Protein AF-A0A0R2VMM5-F1 (afdb_monomer)

Nearest PDB structures (foldseek):
  4d4v-assembly2_B  TM=5.836E-01  e=4.000E+00  Gallus gallus
  2j0k-assembly1_A  TM=5.719E-01  e=7.877E+00  Gallus gallus

Secondary structure (DSSP, 8-state):
-----------TT----PPPP-PPPTTEEEEEEEEE-SSEEEEEEEEE-SSSEEEEEEEEEETTS-EEEEEEE--EETTEE--TTT----EEEEEETTEEEEEEEEEGGGGG---GGGPPPP-SSSEEEEEEEE-TTS-EEEEEEEEHHHHT-EE-GGG-EEEETTEEEEEEEETTEEEEEEEE-

Foldseek 3Di:
DDDDDPDDDDDPPDDDDDADDDDDDPQKDFDDFQQDDPFWTWTWMWHDDPPAGFWIKIWIATPNRHTDDIDTDGADAPLHTPRCVVDPQLWHWDDAPQKIKIWGKAAPVQQPDDDSSPGYHDDPPRIFGKIWIQHNVRDIHMDGPGTCVVVVWAWRRNPWADPDNFWIWTKTGDDPDIDIDIHGD

Solvent-accessible surface ar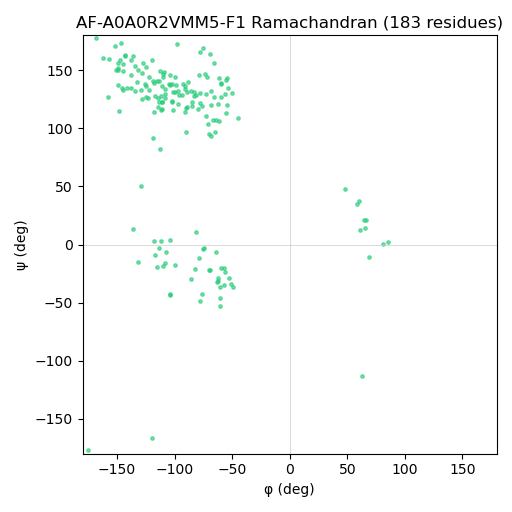ea (backbone atoms only — not comparable to full-atom values): 10852 Å² total; per-residue (Å²): 140,80,90,81,79,82,83,68,86,80,53,92,94,63,86,85,86,79,65,82,92,74,82,76,60,86,57,47,45,83,72,43,80,58,48,65,58,100,61,35,37,33,34,33,27,37,36,51,52,100,86,45,27,45,35,41,31,47,31,38,21,38,77,83,62,45,80,75,46,76,44,81,46,75,53,44,41,81,88,33,61,35,36,54,84,83,42,72,76,52,43,23,54,43,57,47,95,75,24,44,36,40,34,31,76,34,24,59,70,41,67,80,56,84,51,84,95,67,53,51,39,58,77,78,80,58,29,20,35,32,37,36,41,35,44,77,89,67,52,69,52,63,43,75,77,47,50,26,68,83,71,63,30,39,74,41,24,71,76,25,43,61,79,50,78,49,34,28,44,37,37,26,38,44,95,93,48,72,52,75,46,76,51,72,113

Structure (mmCIF, N/CA/C/O backbone):
data_AF-A0A0R2VMM5-F1
#
_entry.id   AF-A0A0R2VMM5-F1
#
loop_
_atom_site.group_PDB
_atom_site.id
_atom_site.type_symbol
_atom_site.label_atom_id
_atom_site.label_alt_id
_atom_site.label_comp_id
_atom_site.label_asym_id
_atom_site.label_entity_id
_atom_sit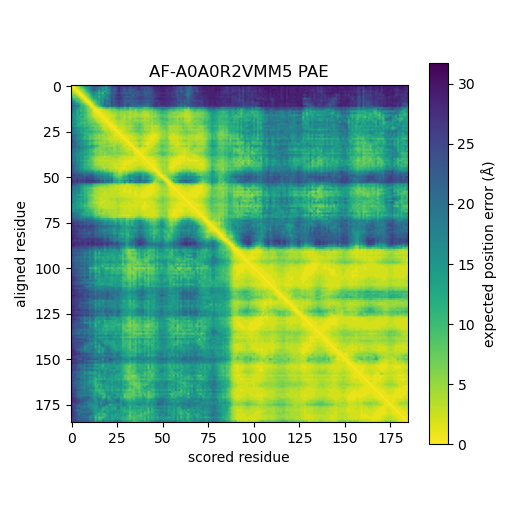e.label_seq_id
_atom_site.pdbx_PDB_ins_code
_atom_site.Cartn_x
_atom_site.Cartn_y
_atom_site.Cartn_z
_atom_site.occupancy
_atom_site.B_iso_or_equiv
_atom_site.auth_seq_id
_atom_site.auth_comp_id
_atom_site.auth_asym_id
_atom_site.auth_atom_id
_atom_site.pdbx_PDB_model_num
ATOM 1 N N . MET A 1 1 ? 20.284 -22.703 -21.163 1.00 44.56 1 MET A N 1
ATOM 2 C CA . MET A 1 1 ? 20.540 -23.941 -20.389 1.00 44.56 1 MET A CA 1
ATOM 3 C C . MET A 1 1 ? 21.562 -23.557 -19.332 1.00 44.56 1 MET A C 1
ATOM 5 O O . MET A 1 1 ? 22.558 -22.975 -19.725 1.00 44.56 1 MET A O 1
ATOM 9 N N . THR A 1 2 ? 21.326 -23.631 -18.023 1.00 31.36 2 THR A N 1
ATOM 10 C CA . THR A 1 2 ? 20.748 -24.705 -17.191 1.00 31.36 2 THR A CA 1
ATOM 11 C C . THR A 1 2 ? 20.213 -24.076 -15.897 1.00 31.36 2 THR A C 1
ATOM 13 O O . THR A 1 2 ? 20.969 -23.389 -15.218 1.00 31.36 2 THR A O 1
ATOM 16 N N . THR A 1 3 ? 18.948 -24.310 -15.545 1.00 33.38 3 THR A N 1
ATOM 17 C CA . THR A 1 3 ? 18.398 -23.966 -14.223 1.00 33.38 3 THR A CA 1
ATOM 18 C C . THR A 1 3 ? 18.905 -25.001 -13.221 1.00 33.38 3 THR A C 1
ATOM 20 O O . THR A 1 3 ? 18.677 -26.197 -13.411 1.00 33.38 3 THR A O 1
ATOM 23 N N . SER A 1 4 ? 19.644 -24.582 -12.195 1.00 35.09 4 SER A N 1
ATOM 24 C CA . SER A 1 4 ? 20.109 -25.481 -11.136 1.00 35.09 4 SER A CA 1
ATOM 25 C C . SER A 1 4 ? 19.092 -25.509 -9.997 1.00 35.09 4 SER A C 1
ATOM 27 O O . SER A 1 4 ? 18.865 -24.518 -9.309 1.00 35.09 4 SER A O 1
ATOM 29 N N . PHE A 1 5 ? 18.467 -26.666 -9.788 1.00 43.53 5 PHE A N 1
ATOM 30 C CA . PHE A 1 5 ? 17.614 -26.900 -8.629 1.00 43.53 5 PHE A CA 1
ATOM 31 C C . PHE A 1 5 ? 18.501 -27.209 -7.421 1.00 43.53 5 PHE A C 1
ATOM 33 O O . PHE A 1 5 ? 19.213 -28.214 -7.405 1.00 43.53 5 PHE A O 1
ATOM 40 N N . LEU A 1 6 ? 18.463 -26.359 -6.395 1.00 43.50 6 LEU A N 1
ATOM 41 C CA . LEU A 1 6 ? 18.933 -26.751 -5.068 1.00 43.50 6 LEU A CA 1
ATOM 42 C C . LEU A 1 6 ? 17.912 -27.745 -4.507 1.00 43.50 6 LEU A C 1
ATOM 44 O O . LEU A 1 6 ? 16.810 -27.364 -4.120 1.00 43.50 6 LEU A O 1
ATOM 48 N N . ALA A 1 7 ? 18.262 -29.029 -4.513 1.00 40.84 7 ALA A N 1
ATOM 49 C CA . ALA A 1 7 ? 17.447 -30.074 -3.912 1.00 40.84 7 ALA A CA 1
ATOM 50 C C . ALA A 1 7 ? 17.486 -29.934 -2.381 1.00 40.84 7 ALA A C 1
ATOM 52 O O . ALA A 1 7 ? 18.410 -30.412 -1.726 1.00 40.84 7 ALA A O 1
ATOM 53 N N . ALA A 1 8 ? 16.490 -29.256 -1.811 1.00 47.53 8 ALA A N 1
ATOM 54 C CA . ALA A 1 8 ? 16.189 -29.364 -0.389 1.00 47.53 8 ALA A CA 1
ATOM 55 C C . ALA A 1 8 ? 15.513 -30.718 -0.110 1.00 47.53 8 ALA A C 1
ATOM 57 O O . ALA A 1 8 ? 14.791 -31.256 -0.953 1.00 47.53 8 ALA A O 1
ATOM 58 N N . GLN A 1 9 ? 15.775 -31.286 1.068 1.00 48.41 9 GLN A N 1
ATOM 59 C CA . GLN A 1 9 ? 15.231 -32.568 1.510 1.00 48.41 9 GLN A CA 1
ATOM 60 C C . GLN A 1 9 ? 13.697 -32.559 1.411 1.00 48.41 9 GLN A C 1
ATOM 62 O O . GLN A 1 9 ? 13.024 -31.724 2.010 1.00 48.41 9 GLN A O 1
ATOM 67 N N . LYS A 1 10 ? 13.165 -33.478 0.602 1.00 49.22 10 LYS A N 1
ATOM 68 C CA . LYS A 1 10 ? 11.761 -33.561 0.189 1.00 49.22 10 LYS A CA 1
ATOM 69 C C . LYS A 1 10 ? 10.868 -33.852 1.405 1.00 49.22 10 LYS A C 1
ATOM 71 O O . LYS A 1 10 ? 10.748 -35.007 1.811 1.00 49.22 10 LYS A O 1
ATOM 76 N N . SER A 1 11 ? 10.261 -32.825 2.002 1.00 53.81 11 SER A N 1
ATOM 77 C CA . SER A 1 11 ? 9.128 -33.023 2.909 1.00 53.81 11 SER A CA 1
ATOM 78 C C . SER A 1 11 ? 7.902 -33.435 2.083 1.00 53.81 11 SER A C 1
ATOM 80 O O . SER A 1 11 ? 7.750 -33.066 0.917 1.00 53.81 11 SER A O 1
ATOM 82 N N . SER A 1 12 ? 7.071 -34.310 2.643 1.00 52.94 12 SER A N 1
ATOM 83 C CA . SER A 1 12 ? 5.977 -34.996 1.949 1.00 52.94 12 SER A CA 1
ATOM 84 C C . SER A 1 12 ? 5.002 -34.027 1.261 1.00 52.94 12 SER A C 1
ATOM 86 O O . SER A 1 12 ? 4.264 -33.318 1.937 1.00 52.94 12 SER A O 1
ATOM 88 N N . GLY A 1 13 ? 4.966 -34.036 -0.077 1.00 65.56 13 GLY A N 1
ATOM 89 C CA . GLY A 1 13 ? 3.945 -33.350 -0.884 1.00 65.56 13 GLY A CA 1
ATOM 90 C C . GLY A 1 13 ? 4.195 -31.872 -1.200 1.00 65.56 13 GLY A C 1
ATOM 91 O O . GLY A 1 13 ? 3.351 -31.265 -1.852 1.00 65.56 13 GLY A O 1
ATOM 92 N N . VAL A 1 14 ? 5.328 -31.296 -0.785 1.00 64.81 14 VAL A N 1
ATOM 93 C CA . VAL A 1 14 ? 5.654 -29.881 -1.033 1.00 64.81 14 VAL A CA 1
ATOM 94 C C . VAL A 1 14 ? 6.766 -29.770 -2.074 1.00 64.81 14 VAL A C 1
ATOM 96 O O . VAL A 1 14 ? 7.834 -30.366 -1.928 1.00 64.81 14 VAL A O 1
ATOM 99 N N . GLU A 1 15 ? 6.522 -28.997 -3.131 1.00 74.12 15 GLU A N 1
ATOM 100 C CA . GLU A 1 15 ? 7.536 -28.614 -4.115 1.00 74.12 15 GLU A CA 1
ATOM 101 C C . GLU A 1 15 ? 8.012 -27.185 -3.831 1.00 74.12 15 GLU A C 1
ATOM 103 O O . GLU A 1 15 ? 7.203 -26.276 -3.663 1.00 74.12 15 GLU A O 1
ATOM 108 N N . VAL A 1 16 ? 9.332 -26.982 -3.798 1.00 72.19 16 VAL A N 1
ATOM 109 C CA . VAL A 1 16 ? 9.943 -25.652 -3.684 1.00 72.19 16 VAL A CA 1
ATOM 110 C C . VAL A 1 16 ? 10.623 -25.318 -5.003 1.00 72.19 16 VAL A C 1
ATOM 112 O O . VAL A 1 16 ? 11.515 -26.038 -5.453 1.00 72.19 16 VAL A O 1
ATOM 115 N N . ARG A 1 17 ? 10.223 -24.199 -5.609 1.00 72.56 17 ARG A N 1
ATOM 116 C CA . ARG A 1 17 ? 10.840 -23.652 -6.821 1.00 72.56 17 ARG A CA 1
ATOM 117 C C . ARG A 1 17 ? 11.570 -22.365 -6.464 1.00 72.56 17 ARG A C 1
ATOM 119 O O . ARG A 1 17 ? 10.965 -21.437 -5.941 1.00 72.56 17 ARG A O 1
ATOM 126 N N . LEU A 1 18 ? 12.868 -22.323 -6.747 1.00 72.75 18 LEU A N 1
ATOM 127 C CA . LEU A 1 18 ? 13.705 -21.140 -6.551 1.00 72.75 18 LEU A CA 1
ATOM 128 C C . LEU A 1 18 ? 13.972 -20.469 -7.900 1.00 72.75 18 LEU A C 1
ATOM 130 O O . LEU A 1 18 ? 14.097 -21.152 -8.918 1.00 72.75 18 LEU A O 1
ATOM 134 N N . SER A 1 19 ? 14.061 -19.141 -7.900 1.00 73.88 19 SER A N 1
ATOM 135 C CA . SER A 1 19 ? 14.531 -18.374 -9.053 1.00 73.88 19 SER A CA 1
ATOM 136 C C . SER A 1 19 ? 16.050 -18.464 -9.204 1.00 73.88 19 SER A C 1
ATOM 138 O O . SER A 1 19 ? 16.770 -18.921 -8.308 1.00 73.88 19 SER A O 1
ATOM 140 N N . ASP A 1 20 ? 16.549 -17.988 -10.345 1.00 78.75 20 ASP A N 1
ATOM 141 C CA . ASP A 1 20 ? 17.976 -17.741 -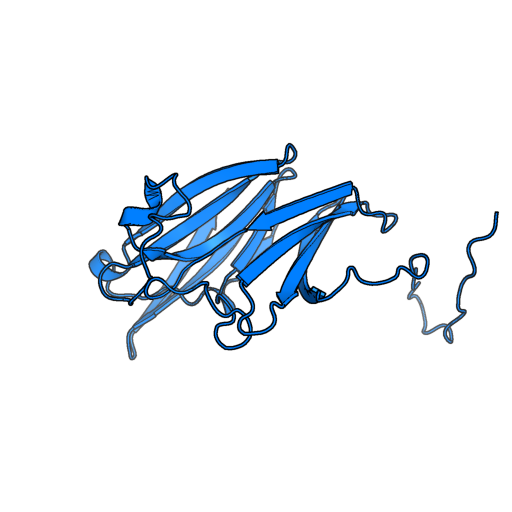10.513 1.00 78.75 20 ASP A CA 1
ATOM 142 C C . ASP A 1 20 ? 18.454 -16.681 -9.508 1.00 78.75 20 ASP A C 1
ATOM 144 O O . ASP A 1 20 ? 17.764 -15.699 -9.212 1.00 78.75 20 ASP A O 1
ATOM 148 N N . LYS A 1 21 ? 19.679 -16.855 -8.999 1.00 76.75 21 LYS A N 1
ATOM 149 C CA . LYS A 1 21 ? 20.289 -15.884 -8.085 1.00 76.75 21 LYS A CA 1
ATOM 150 C C . LYS A 1 21 ? 20.449 -14.540 -8.793 1.00 76.75 21 LYS A C 1
ATOM 152 O O . LYS A 1 21 ? 21.173 -14.441 -9.781 1.00 76.75 21 LYS A O 1
ATOM 157 N N . SER A 1 22 ? 19.832 -13.507 -8.235 1.00 71.38 22 SER A N 1
ATOM 158 C CA . SER A 1 22 ? 19.971 -12.125 -8.692 1.00 71.38 22 SER A CA 1
ATOM 159 C C . SER A 1 22 ? 20.778 -11.321 -7.677 1.00 71.38 22 SER A C 1
ATOM 161 O O . SER A 1 22 ? 20.760 -11.622 -6.484 1.00 71.38 22 SER A O 1
ATOM 163 N N . LYS A 1 23 ? 21.530 -10.322 -8.146 1.00 75.56 23 LYS A N 1
ATOM 164 C CA . LYS A 1 23 ? 22.178 -9.355 -7.252 1.00 75.56 23 LYS A CA 1
ATOM 165 C C . LYS A 1 23 ? 21.185 -8.249 -6.942 1.00 75.56 23 LYS A C 1
ATOM 167 O O . LYS A 1 23 ? 20.600 -7.698 -7.872 1.00 75.56 23 LYS A O 1
ATOM 172 N N . ASP A 1 24 ? 21.050 -7.907 -5.667 1.00 74.62 24 ASP A N 1
ATOM 173 C CA . ASP A 1 24 ? 20.261 -6.744 -5.285 1.00 74.62 24 ASP A CA 1
ATOM 174 C C . ASP A 1 24 ? 20.829 -5.470 -5.934 1.00 74.62 24 ASP A C 1
ATOM 176 O O . ASP A 1 24 ? 22.056 -5.286 -5.976 1.00 74.62 24 ASP A O 1
ATOM 180 N N . PRO A 1 25 ? 19.962 -4.570 -6.431 1.00 78.81 25 PRO A N 1
ATOM 181 C CA . PRO A 1 25 ? 20.372 -3.232 -6.827 1.00 78.81 25 PRO A CA 1
ATOM 182 C C . PRO A 1 25 ? 21.081 -2.516 -5.672 1.00 78.81 25 PRO A C 1
ATOM 184 O O . PRO A 1 25 ? 20.709 -2.663 -4.503 1.00 78.81 25 PRO A O 1
ATOM 187 N N . MET A 1 26 ? 22.103 -1.718 -5.994 1.00 76.69 26 MET A N 1
ATOM 188 C CA . MET A 1 26 ? 22.897 -1.014 -4.984 1.00 76.69 26 MET A CA 1
ATOM 189 C C . MET A 1 26 ? 22.021 -0.181 -4.046 1.00 76.69 26 MET A C 1
ATOM 191 O O . MET A 1 26 ? 21.184 0.596 -4.500 1.00 76.69 26 MET A O 1
ATOM 195 N N . LYS A 1 27 ? 22.303 -0.293 -2.741 1.00 80.75 27 LYS A N 1
ATOM 196 C CA . LYS A 1 27 ? 21.611 0.430 -1.664 1.00 80.75 27 LYS A CA 1
ATOM 197 C C . LYS A 1 27 ? 20.106 0.168 -1.631 1.00 80.75 27 LYS A C 1
ATOM 199 O O . LYS A 1 27 ? 19.328 1.063 -1.322 1.00 80.75 27 LYS A O 1
ATOM 204 N N . THR A 1 28 ? 19.691 -1.049 -1.957 1.00 79.81 28 THR A N 1
ATOM 205 C CA . THR A 1 28 ? 18.299 -1.453 -1.792 1.00 79.81 28 THR A CA 1
ATOM 206 C C . THR A 1 28 ? 18.181 -2.703 -0.941 1.00 79.81 28 THR A C 1
ATOM 208 O O . THR A 1 28 ? 19.101 -3.518 -0.915 1.00 79.81 28 THR A O 1
ATOM 211 N N . ILE A 1 29 ? 17.047 -2.852 -0.262 1.00 77.06 29 ILE A N 1
ATOM 212 C CA . ILE A 1 29 ? 16.689 -4.058 0.487 1.00 77.06 29 ILE A CA 1
ATOM 213 C C . ILE A 1 29 ? 15.256 -4.451 0.146 1.00 77.06 29 ILE A C 1
ATOM 215 O O . ILE A 1 29 ? 14.392 -3.584 0.034 1.00 77.06 29 ILE A O 1
ATOM 219 N N . VAL A 1 30 ? 14.987 -5.745 -0.016 1.00 78.06 30 VAL A N 1
ATOM 220 C CA . VAL A 1 30 ? 13.600 -6.228 -0.034 1.00 78.06 30 VAL A CA 1
ATOM 221 C C . VAL A 1 30 ? 13.012 -5.988 1.354 1.00 78.06 30 VAL A C 1
ATOM 223 O O . VAL A 1 30 ? 13.620 -6.367 2.354 1.00 78.06 30 VAL A O 1
ATOM 226 N N . TYR A 1 31 ? 11.867 -5.318 1.400 1.00 74.31 31 TYR A N 1
ATOM 227 C CA . TYR A 1 31 ? 11.178 -4.939 2.628 1.00 74.31 31 TYR A CA 1
ATOM 228 C C . TYR A 1 31 ? 9.969 -5.823 2.893 1.00 74.31 31 TYR A C 1
ATOM 230 O O . TYR A 1 31 ? 9.802 -6.269 4.024 1.00 74.31 31 TYR A O 1
ATOM 238 N N . ASP A 1 32 ? 9.172 -6.110 1.861 1.00 70.94 32 ASP A N 1
ATOM 239 C CA . ASP A 1 32 ? 7.964 -6.913 2.027 1.00 70.94 32 ASP A CA 1
ATOM 240 C C . ASP A 1 32 ? 7.595 -7.697 0.763 1.00 70.94 32 ASP A C 1
ATOM 242 O O . ASP A 1 32 ? 7.860 -7.254 -0.359 1.00 70.94 32 ASP A O 1
ATOM 246 N N . LEU A 1 33 ? 6.951 -8.848 0.951 1.00 78.06 33 LEU A N 1
ATOM 247 C CA . LEU A 1 33 ? 6.170 -9.506 -0.091 1.00 78.06 33 LEU A CA 1
ATOM 248 C C . LEU A 1 33 ? 4.746 -8.969 0.044 1.00 78.06 33 LEU A C 1
ATOM 250 O O . LEU A 1 33 ? 3.977 -9.445 0.870 1.00 78.06 33 LEU A O 1
ATOM 254 N N . ILE A 1 34 ? 4.435 -7.963 -0.767 1.00 75.94 34 ILE A N 1
ATOM 255 C CA . ILE A 1 34 ? 3.203 -7.183 -0.670 1.00 75.94 34 ILE A CA 1
ATOM 256 C C . ILE A 1 34 ? 1.986 -8.085 -0.855 1.00 75.94 34 ILE A C 1
ATOM 258 O O . ILE A 1 34 ? 1.059 -8.024 -0.053 1.00 75.94 34 ILE A O 1
ATOM 262 N N . ASP A 1 35 ? 1.964 -8.857 -1.947 1.00 77.94 35 ASP A N 1
ATOM 263 C CA . ASP A 1 35 ? 0.847 -9.740 -2.290 1.00 77.94 35 ASP A CA 1
ATOM 264 C C . ASP A 1 35 ? 1.146 -10.600 -3.540 1.00 77.94 35 ASP A C 1
ATOM 266 O O . ASP A 1 35 ? 2.224 -10.518 -4.145 1.00 77.94 35 ASP A O 1
ATOM 270 N N . SER A 1 36 ? 0.175 -11.402 -3.980 1.00 82.38 36 SER A N 1
ATOM 271 C CA . SER A 1 36 ? 0.196 -12.140 -5.243 1.00 82.38 36 SER A CA 1
ATOM 272 C C . SER A 1 36 ? -1.206 -12.327 -5.831 1.00 82.38 36 SER A C 1
ATOM 274 O O . SER A 1 36 ? -2.169 -12.449 -5.089 1.00 82.38 36 SER A O 1
ATOM 276 N N . ASN A 1 37 ? -1.312 -12.433 -7.156 1.00 78.62 37 ASN A N 1
ATOM 277 C CA . ASN A 1 37 ? -2.522 -12.912 -7.843 1.00 78.62 37 ASN A CA 1
ATOM 278 C C . ASN A 1 37 ? -2.209 -14.164 -8.667 1.00 78.62 37 ASN A C 1
ATOM 280 O O . ASN A 1 37 ? -1.144 -14.748 -8.487 1.00 78.62 37 ASN A O 1
ATOM 284 N N . ASP A 1 38 ? -3.089 -14.583 -9.573 1.00 79.12 38 ASP A N 1
ATOM 285 C CA . ASP A 1 38 ? -2.880 -15.785 -10.392 1.00 79.12 38 ASP A CA 1
ATOM 286 C C . ASP A 1 38 ? -1.646 -15.707 -11.305 1.00 79.12 38 ASP A C 1
ATOM 288 O O . ASP A 1 38 ? -0.976 -16.719 -11.521 1.00 79.12 38 ASP A O 1
ATOM 292 N N . ASP A 1 39 ? -1.253 -14.506 -11.737 1.00 83.56 39 ASP A N 1
ATOM 293 C CA . ASP A 1 39 ? -0.201 -14.309 -12.742 1.00 83.56 39 ASP A CA 1
ATOM 294 C C . ASP A 1 39 ? 1.096 -13.699 -12.192 1.00 83.56 39 ASP A C 1
ATOM 296 O O . ASP A 1 39 ? 2.166 -13.810 -12.809 1.00 83.56 39 ASP A O 1
ATOM 300 N N . SER A 1 40 ? 1.034 -13.081 -11.013 1.00 87.06 40 SER A N 1
ATOM 301 C CA . SER A 1 40 ? 2.089 -12.202 -10.515 1.00 87.06 40 SER A CA 1
ATOM 302 C C . SER A 1 40 ? 2.328 -12.293 -9.007 1.00 87.06 40 SER A C 1
ATOM 304 O O . SER A 1 40 ? 1.508 -12.790 -8.232 1.00 87.06 40 SER A O 1
ATOM 306 N N . TYR A 1 41 ? 3.489 -11.786 -8.603 1.00 86.44 41 TYR A N 1
ATOM 307 C CA . TYR A 1 41 ? 3.870 -11.461 -7.233 1.00 86.44 41 TYR A CA 1
ATOM 308 C C . TYR A 1 41 ? 4.249 -9.982 -7.164 1.00 86.44 41 TYR A C 1
ATOM 310 O O . TYR A 1 41 ? 4.867 -9.462 -8.098 1.00 86.44 41 TYR A O 1
ATOM 318 N N . PHE A 1 42 ? 3.930 -9.329 -6.054 1.00 84.69 42 PHE A N 1
ATOM 319 C CA . PHE A 1 42 ? 4.261 -7.933 -5.799 1.00 84.69 42 PHE A CA 1
ATOM 320 C C . PHE A 1 42 ? 5.192 -7.846 -4.595 1.00 84.69 42 PHE A C 1
ATOM 322 O O . PHE A 1 42 ? 4.911 -8.407 -3.539 1.00 84.69 42 PHE A O 1
ATOM 329 N N . ILE A 1 43 ? 6.318 -7.161 -4.757 1.00 86.12 43 ILE A N 1
ATOM 330 C CA . ILE A 1 43 ? 7.355 -7.021 -3.731 1.00 86.12 43 ILE A CA 1
ATOM 331 C C . ILE A 1 43 ? 7.610 -5.536 -3.492 1.00 86.12 43 ILE A C 1
ATOM 333 O O . ILE A 1 43 ? 7.717 -4.760 -4.438 1.00 86.12 43 ILE A O 1
ATOM 337 N N . ALA A 1 44 ? 7.730 -5.144 -2.228 1.00 80.88 44 ALA A N 1
ATOM 338 C CA . ALA A 1 44 ? 8.177 -3.822 -1.829 1.00 80.88 44 ALA A CA 1
ATOM 339 C C . ALA A 1 44 ? 9.671 -3.890 -1.534 1.00 80.88 44 ALA A C 1
ATOM 341 O O . ALA A 1 44 ? 10.139 -4.708 -0.738 1.00 80.88 44 ALA A O 1
ATOM 342 N N . ARG A 1 45 ? 10.423 -2.987 -2.146 1.00 83.44 45 ARG A N 1
ATOM 343 C CA . ARG A 1 45 ? 11.847 -2.787 -1.909 1.00 83.44 45 ARG A CA 1
ATOM 344 C C . ARG A 1 45 ? 12.072 -1.380 -1.391 1.00 83.44 45 ARG A C 1
ATOM 346 O O . ARG A 1 45 ? 11.467 -0.433 -1.864 1.00 83.44 45 ARG A O 1
ATOM 353 N N . LEU A 1 46 ? 12.973 -1.234 -0.438 1.00 77.38 46 LEU A N 1
ATOM 354 C CA . LEU A 1 46 ? 13.402 0.061 0.061 1.00 77.38 46 LEU A CA 1
ATOM 355 C C . LEU A 1 46 ? 14.707 0.462 -0.591 1.00 77.38 46 LEU A C 1
ATOM 357 O O . LEU A 1 46 ? 15.627 -0.352 -0.683 1.00 77.38 46 LEU A O 1
ATOM 361 N N . LYS A 1 47 ? 14.810 1.726 -0.990 1.00 76.62 47 LYS A N 1
ATOM 362 C CA . LYS A 1 47 ? 16.068 2.332 -1.418 1.00 76.62 47 LYS A CA 1
ATOM 363 C C . LYS A 1 47 ? 16.630 3.194 -0.296 1.00 76.62 47 LYS A C 1
ATOM 365 O O . LYS A 1 47 ? 16.055 4.207 0.102 1.00 76.62 47 LYS A O 1
ATOM 370 N N . GLN A 1 48 ? 17.783 2.778 0.202 1.00 68.38 48 GLN A N 1
ATOM 371 C CA . GLN A 1 48 ? 18.533 3.470 1.235 1.00 68.38 48 GLN A CA 1
ATOM 372 C C . GLN A 1 48 ? 19.390 4.573 0.606 1.00 68.38 48 GLN A C 1
ATOM 374 O O . GLN A 1 48 ? 20.181 4.339 -0.313 1.00 68.38 48 GLN A O 1
ATOM 379 N N . THR A 1 49 ? 19.281 5.789 1.125 1.00 63.00 49 THR A N 1
ATOM 380 C CA . THR A 1 49 ? 20.275 6.843 0.888 1.00 63.00 49 THR A CA 1
ATOM 381 C C . THR A 1 49 ? 21.236 6.912 2.075 1.00 63.00 49 THR A C 1
ATOM 383 O O . THR A 1 49 ? 21.044 6.229 3.076 1.00 63.00 49 THR A O 1
ATOM 386 N N . LEU A 1 50 ? 22.311 7.705 1.974 1.00 56.19 50 LEU A N 1
ATOM 387 C CA . LEU A 1 50 ? 23.318 7.805 3.044 1.00 56.19 50 LEU A CA 1
ATOM 388 C C . LEU A 1 50 ? 22.749 8.297 4.388 1.00 56.19 50 LEU A C 1
ATOM 390 O O . LEU A 1 50 ? 23.405 8.108 5.408 1.00 56.19 50 LEU A O 1
ATOM 394 N N . PHE A 1 51 ? 21.582 8.950 4.379 1.00 54.44 51 PHE A N 1
ATOM 395 C CA . PHE A 1 51 ? 21.045 9.645 5.548 1.00 54.44 51 PHE A CA 1
ATOM 396 C C . PHE A 1 51 ? 19.576 9.335 5.867 1.00 54.44 51 PHE A C 1
ATOM 398 O O . PHE A 1 51 ? 19.184 9.644 6.980 1.00 54.44 51 PHE A O 1
ATOM 405 N N . ASN A 1 52 ? 18.801 8.730 4.952 1.00 54.28 52 ASN A N 1
ATOM 406 C CA . ASN A 1 52 ? 17.393 8.321 5.129 1.00 54.28 52 ASN A CA 1
ATOM 407 C C . ASN A 1 52 ? 17.028 7.200 4.134 1.00 54.28 52 ASN A C 1
ATOM 409 O O . ASN A 1 52 ? 17.655 7.076 3.076 1.00 54.28 52 ASN A O 1
ATOM 413 N N . THR A 1 53 ? 15.972 6.430 4.391 1.00 54.47 53 THR A N 1
ATOM 414 C CA . THR A 1 53 ? 15.323 5.649 3.320 1.00 54.47 53 THR A CA 1
ATOM 415 C C . THR A 1 53 ? 14.329 6.556 2.620 1.00 54.47 53 THR A C 1
ATOM 417 O O . THR A 1 53 ? 13.449 7.067 3.292 1.00 54.47 53 THR A O 1
ATOM 420 N N . SER A 1 54 ? 14.485 6.820 1.324 1.00 60.19 54 SER A N 1
ATO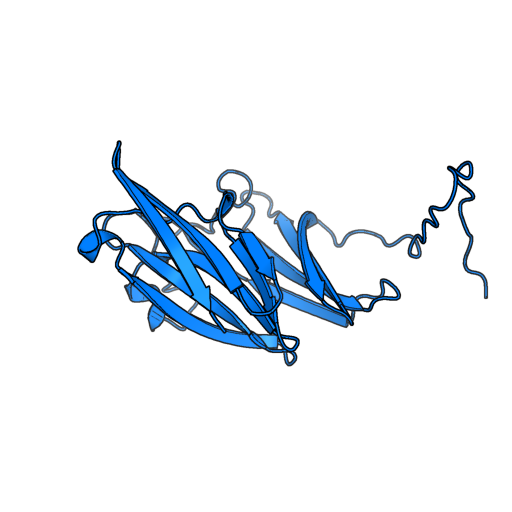M 421 C CA . SER A 1 54 ? 13.715 7.892 0.664 1.00 60.19 54 SER A CA 1
ATOM 422 C C . SER A 1 54 ? 12.628 7.393 -0.284 1.00 60.19 54 SER A C 1
ATOM 424 O O . SER A 1 54 ? 11.751 8.159 -0.666 1.00 60.19 54 SER A O 1
ATOM 426 N N . GLU A 1 55 ? 12.672 6.121 -0.680 1.00 71.00 55 GLU A N 1
ATOM 427 C CA . GLU A 1 55 ? 11.821 5.586 -1.744 1.00 71.00 55 GLU A CA 1
ATOM 428 C C . GLU A 1 55 ? 11.417 4.129 -1.443 1.00 71.00 55 GLU A C 1
ATOM 430 O O . GLU A 1 55 ? 12.278 3.296 -1.124 1.00 71.00 55 GLU A O 1
ATOM 435 N N . ILE A 1 56 ? 10.125 3.809 -1.596 1.00 76.88 56 ILE A N 1
ATOM 436 C CA . ILE A 1 56 ? 9.654 2.431 -1.804 1.00 76.88 56 ILE A CA 1
ATOM 437 C C . ILE A 1 56 ? 9.675 2.163 -3.308 1.00 76.88 56 ILE A C 1
ATOM 439 O O . ILE A 1 56 ? 9.290 3.002 -4.108 1.00 76.88 56 ILE A O 1
ATOM 443 N N . ILE A 1 57 ? 10.095 0.977 -3.713 1.00 81.50 57 ILE A N 1
ATOM 444 C CA . ILE A 1 57 ? 10.008 0.474 -5.076 1.00 81.50 57 ILE A CA 1
ATOM 445 C C . ILE A 1 57 ? 9.040 -0.702 -5.044 1.00 81.50 57 ILE A C 1
ATOM 447 O O . ILE A 1 57 ? 9.294 -1.690 -4.358 1.00 81.50 57 ILE A O 1
ATOM 451 N N . ILE A 1 58 ? 7.938 -0.598 -5.777 1.00 84.06 58 ILE A N 1
ATOM 452 C CA . ILE A 1 58 ? 7.001 -1.697 -5.991 1.00 84.06 58 ILE A CA 1
ATOM 453 C C . ILE A 1 58 ? 7.461 -2.466 -7.221 1.00 84.06 58 ILE A C 1
ATOM 455 O O . ILE A 1 58 ? 7.530 -1.915 -8.320 1.00 84.06 58 ILE A O 1
ATOM 459 N N . GLU A 1 59 ? 7.794 -3.733 -7.033 1.00 88.19 59 GLU A N 1
ATOM 460 C CA . GLU A 1 59 ? 8.253 -4.644 -8.071 1.00 88.19 59 GLU A CA 1
ATOM 461 C C . GLU A 1 59 ? 7.162 -5.673 -8.382 1.00 88.19 59 GLU A C 1
ATOM 463 O O . GLU A 1 59 ? 6.647 -6.329 -7.478 1.00 88.19 59 GLU A O 1
ATOM 468 N N . LYS A 1 60 ? 6.834 -5.845 -9.665 1.00 87.94 60 LYS A N 1
ATOM 469 C CA . LYS A 1 60 ? 5.942 -6.895 -10.170 1.00 87.94 60 LYS A CA 1
ATOM 470 C C . LYS A 1 60 ? 6.781 -8.004 -10.792 1.00 87.94 60 LYS A C 1
ATOM 472 O O . LYS A 1 60 ? 7.556 -7.754 -11.718 1.00 87.94 60 LYS A O 1
ATOM 477 N N . TYR A 1 61 ? 6.606 -9.227 -10.314 1.00 87.44 61 TYR A N 1
ATOM 478 C CA . TYR A 1 61 ? 7.247 -10.431 -10.834 1.00 87.44 61 TYR A CA 1
ATOM 479 C C . TYR A 1 61 ? 6.202 -11.357 -11.445 1.00 87.44 61 TYR A C 1
ATOM 481 O O . TYR A 1 61 ? 5.143 -11.551 -10.862 1.00 87.44 61 TYR A O 1
ATOM 489 N N . ALA A 1 62 ? 6.520 -11.996 -12.566 1.00 87.81 62 ALA A N 1
ATOM 490 C CA . ALA A 1 62 ? 5.702 -13.076 -13.116 1.00 87.81 62 ALA A CA 1
ATOM 491 C C . ALA A 1 62 ? 5.760 -14.337 -12.229 1.00 87.81 62 ALA A C 1
ATOM 493 O O . ALA A 1 62 ? 6.716 -14.521 -11.469 1.00 87.81 62 ALA A O 1
ATOM 494 N N . LYS A 1 63 ? 4.828 -15.291 -12.403 1.00 87.25 63 LYS A N 1
ATOM 495 C CA . LYS A 1 63 ? 4.870 -16.604 -11.710 1.00 87.25 63 LYS A CA 1
ATOM 496 C C . LYS A 1 63 ? 6.144 -17.420 -11.915 1.00 87.25 63 LYS A C 1
ATOM 498 O O . LYS A 1 63 ? 6.493 -18.254 -11.084 1.00 87.25 63 LYS A O 1
ATOM 503 N N . ASN A 1 64 ? 6.872 -17.177 -13.001 1.00 85.06 64 ASN A N 1
ATOM 504 C CA . ASN A 1 64 ? 8.192 -17.775 -13.221 1.00 85.06 64 ASN A CA 1
ATOM 505 C C . ASN A 1 64 ? 9.328 -17.041 -12.478 1.00 85.06 64 ASN A C 1
ATOM 507 O O . ASN A 1 64 ? 10.496 -17.323 -12.743 1.00 85.06 64 ASN A O 1
ATOM 511 N N . LEU A 1 65 ? 8.982 -16.119 -11.573 1.00 85.38 65 LEU A N 1
ATOM 512 C CA . LEU A 1 65 ? 9.870 -15.325 -10.726 1.00 85.38 65 LEU A CA 1
ATOM 513 C C . LEU A 1 65 ? 10.780 -14.355 -11.497 1.00 85.38 65 LEU A C 1
ATOM 515 O O . LEU A 1 65 ? 11.806 -13.918 -10.977 1.00 85.38 65 LEU A O 1
ATOM 519 N N . LYS A 1 66 ? 10.414 -13.994 -12.733 1.00 86.44 66 LYS A N 1
ATOM 520 C CA . LYS A 1 66 ? 11.090 -12.933 -13.492 1.00 86.44 66 LYS A CA 1
ATOM 521 C C . LYS A 1 66 ? 10.460 -11.578 -13.202 1.00 86.44 66 LYS A C 1
ATOM 523 O O . LYS A 1 66 ? 9.244 -11.436 -13.306 1.00 86.44 66 LYS A O 1
ATOM 528 N N . LEU A 1 67 ? 11.298 -10.587 -12.907 1.00 87.19 67 LEU A N 1
ATOM 529 C CA . LEU A 1 67 ? 10.882 -9.193 -12.776 1.00 87.19 67 LEU A CA 1
ATOM 530 C C . LEU A 1 67 ? 10.272 -8.705 -14.100 1.00 87.19 67 LEU A C 1
ATOM 532 O O . LEU A 1 67 ? 10.897 -8.834 -15.154 1.00 87.19 67 LEU A O 1
ATOM 536 N N . GLN A 1 68 ? 9.063 -8.155 -14.035 1.00 87.38 68 GLN A N 1
ATOM 537 C CA . GLN A 1 68 ? 8.354 -7.557 -15.167 1.00 87.38 68 GLN A CA 1
ATOM 538 C C . GLN A 1 68 ? 8.394 -6.031 -15.111 1.00 87.38 68 GLN A C 1
ATOM 540 O O . GLN A 1 68 ? 8.615 -5.386 -16.133 1.00 87.38 68 GLN A O 1
ATOM 545 N N . GLN A 1 69 ? 8.190 -5.455 -13.925 1.00 86.56 69 GLN A N 1
ATOM 546 C CA . GLN A 1 69 ? 8.079 -4.010 -13.742 1.00 86.56 69 GLN A CA 1
ATOM 547 C C . GLN A 1 69 ? 8.594 -3.598 -12.364 1.00 86.56 69 GLN A C 1
ATOM 549 O O . GLN A 1 69 ? 8.489 -4.360 -11.407 1.00 86.56 69 GLN A O 1
ATOM 554 N N . ALA A 1 70 ? 9.120 -2.379 -12.262 1.00 86.19 70 ALA A N 1
ATOM 555 C CA . ALA A 1 70 ? 9.455 -1.739 -10.999 1.00 86.19 70 ALA A CA 1
ATOM 556 C C . ALA A 1 70 ? 9.034 -0.267 -11.049 1.00 86.19 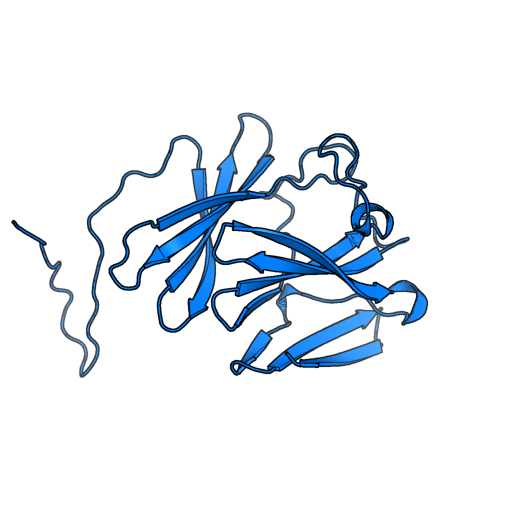70 ALA A C 1
ATOM 558 O O . ALA A 1 70 ? 9.301 0.414 -12.044 1.00 86.19 70 ALA A O 1
ATOM 559 N N . LYS A 1 71 ? 8.389 0.228 -9.991 1.00 82.69 71 LYS A N 1
ATOM 560 C CA . LYS A 1 71 ? 7.954 1.623 -9.886 1.00 82.69 71 LYS A CA 1
ATOM 561 C C . LYS A 1 71 ? 8.291 2.206 -8.523 1.00 82.69 71 LYS A C 1
ATOM 563 O O . LYS A 1 71 ? 8.006 1.601 -7.498 1.00 82.69 71 LYS A O 1
ATOM 568 N N . VAL A 1 72 ? 8.886 3.393 -8.530 1.00 79.12 72 VAL A N 1
ATOM 569 C CA . VAL A 1 72 ? 9.195 4.150 -7.316 1.00 79.12 72 VAL A CA 1
ATOM 570 C C . VAL A 1 72 ? 7.922 4.826 -6.800 1.00 79.12 72 VAL A C 1
ATOM 572 O O . VAL A 1 72 ? 7.217 5.488 -7.561 1.00 79.12 72 VAL A O 1
ATOM 575 N N . LEU A 1 73 ? 7.652 4.652 -5.512 1.00 70.12 73 LEU A N 1
ATOM 576 C CA . LEU A 1 73 ? 6.713 5.411 -4.704 1.00 70.12 73 LEU A CA 1
ATOM 577 C C . LEU A 1 73 ? 7.517 6.242 -3.700 1.00 70.12 73 LEU A C 1
ATOM 579 O O . LEU A 1 73 ? 8.204 5.704 -2.826 1.00 70.12 73 LEU A O 1
ATOM 583 N N . SER A 1 74 ? 7.409 7.558 -3.826 1.00 63.03 74 SER A N 1
ATOM 584 C CA . SER A 1 74 ? 7.974 8.513 -2.876 1.00 63.03 74 SER A CA 1
ATOM 585 C C . SER A 1 74 ? 6.865 8.980 -1.938 1.00 63.03 74 SER A C 1
ATOM 587 O O . SER A 1 74 ? 5.787 9.361 -2.393 1.00 63.03 74 SER A O 1
ATOM 589 N N . ALA A 1 75 ? 7.120 8.957 -0.632 1.00 58.00 75 ALA A N 1
ATOM 590 C CA . ALA A 1 75 ? 6.236 9.533 0.376 1.00 58.00 75 ALA A CA 1
ATOM 591 C C . ALA A 1 75 ? 7.053 10.473 1.269 1.00 58.00 75 ALA A C 1
ATOM 593 O O . ALA A 1 75 ? 8.235 10.223 1.510 1.00 58.00 75 ALA A O 1
ATOM 594 N N . THR A 1 76 ? 6.442 11.545 1.774 1.00 51.50 76 THR A N 1
ATOM 595 C CA . THR A 1 76 ? 7.096 12.509 2.673 1.00 51.50 76 THR A CA 1
ATOM 596 C C . THR A 1 76 ? 6.294 12.679 3.969 1.00 51.50 76 THR A C 1
ATOM 598 O O . THR A 1 76 ? 5.065 12.749 3.961 1.00 51.50 76 THR A O 1
ATOM 601 N N . VAL A 1 77 ? 6.988 12.740 5.114 1.00 47.97 77 VAL A N 1
ATOM 602 C CA . VAL A 1 77 ? 6.425 13.068 6.439 1.00 47.97 77 VAL A CA 1
ATOM 603 C C . VAL A 1 77 ? 7.256 14.191 7.057 1.00 47.97 77 VAL A C 1
ATOM 605 O O . VAL A 1 77 ? 8.469 14.113 7.186 1.00 47.97 77 VAL A O 1
ATOM 608 N N . ASP A 1 78 ? 6.583 15.267 7.439 1.00 47.16 78 ASP A N 1
ATOM 609 C CA . ASP A 1 78 ? 7.129 16.513 7.995 1.00 47.16 78 ASP A CA 1
ATOM 610 C C . ASP A 1 78 ? 8.108 17.252 7.075 1.00 47.16 78 ASP A C 1
ATOM 612 O O . ASP A 1 78 ? 9.082 17.848 7.533 1.00 47.16 78 ASP A O 1
ATOM 616 N N . GLY A 1 79 ? 7.836 17.236 5.762 1.00 47.59 79 GLY A N 1
ATOM 617 C CA . GLY A 1 79 ? 8.717 17.847 4.756 1.00 47.59 79 GLY A CA 1
ATOM 618 C C . GLY A 1 79 ? 10.077 17.153 4.654 1.00 47.59 79 GLY A C 1
ATOM 619 O O . GLY A 1 79 ? 11.017 17.705 4.085 1.00 47.59 79 GLY A O 1
ATOM 620 N N . LYS A 1 80 ? 10.183 15.959 5.237 1.00 47.56 80 LYS A N 1
ATOM 621 C CA . LYS A 1 80 ? 11.306 15.044 5.106 1.00 47.56 80 LYS A CA 1
ATOM 622 C C . LYS A 1 80 ? 10.828 13.851 4.296 1.00 47.56 80 LYS A C 1
ATOM 624 O O . LYS A 1 80 ? 9.678 13.430 4.444 1.00 47.56 80 LYS A O 1
ATOM 629 N N . ASP A 1 81 ? 11.709 13.302 3.469 1.00 51.94 81 ASP A N 1
ATOM 630 C CA . ASP A 1 81 ? 11.486 11.983 2.883 1.00 51.94 81 ASP A CA 1
ATOM 631 C C . ASP A 1 81 ? 11.121 11.018 4.009 1.00 51.94 81 ASP A C 1
ATOM 633 O O . ASP A 1 81 ? 11.752 11.023 5.073 1.00 51.94 81 ASP A O 1
ATOM 637 N N . LEU A 1 82 ? 10.037 10.273 3.807 1.00 53.53 82 LEU A N 1
ATOM 638 C CA . LEU A 1 82 ? 9.498 9.377 4.811 1.00 53.53 82 LEU A CA 1
ATOM 639 C C . LEU A 1 82 ? 10.543 8.298 5.053 1.00 53.53 82 LEU A C 1
ATOM 641 O O . LEU A 1 82 ? 10.769 7.453 4.196 1.00 53.53 82 LEU A O 1
ATOM 645 N N . ASP A 1 83 ? 11.211 8.361 6.204 1.00 46.19 83 ASP A N 1
ATOM 646 C CA . ASP A 1 83 ? 12.210 7.368 6.554 1.00 46.19 83 ASP A CA 1
ATOM 647 C C . ASP A 1 83 ? 11.523 6.026 6.804 1.00 46.19 83 ASP A C 1
ATOM 649 O O . ASP A 1 83 ? 11.075 5.708 7.908 1.00 46.19 83 ASP A O 1
ATOM 653 N N . PHE A 1 84 ? 11.465 5.216 5.754 1.00 51.91 84 PHE A N 1
ATOM 654 C CA . PHE A 1 84 ? 10.911 3.872 5.805 1.00 51.91 84 PHE A CA 1
ATOM 655 C C . PHE A 1 84 ? 11.700 2.921 6.728 1.00 51.91 84 PHE A C 1
ATOM 657 O O . PHE A 1 84 ? 11.247 1.801 6.953 1.00 51.91 84 PHE A O 1
ATOM 664 N N . THR A 1 85 ? 12.857 3.328 7.287 1.00 41.91 85 THR A N 1
ATOM 665 C CA . THR A 1 85 ? 13.537 2.547 8.343 1.00 41.91 85 THR A CA 1
ATOM 666 C C . THR A 1 85 ? 12.974 2.774 9.744 1.00 41.91 85 THR A C 1
ATOM 668 O O . THR A 1 85 ? 13.136 1.900 10.595 1.00 41.91 85 THR A O 1
ATOM 671 N N . THR A 1 86 ? 12.281 3.891 9.994 1.00 39.78 86 THR A N 1
ATOM 672 C CA . THR A 1 86 ? 11.633 4.181 11.288 1.00 39.78 86 THR A CA 1
ATOM 673 C C . THR A 1 86 ? 10.108 4.252 11.211 1.00 39.78 86 THR A C 1
ATOM 675 O O . THR A 1 86 ? 9.438 4.039 12.223 1.00 39.78 86 THR A O 1
ATOM 678 N N . ALA A 1 87 ? 9.543 4.451 10.020 1.00 40.47 87 ALA A N 1
ATOM 679 C CA . ALA A 1 87 ? 8.121 4.338 9.745 1.00 40.47 87 ALA A CA 1
ATOM 680 C C . ALA A 1 87 ? 7.892 3.242 8.702 1.00 40.47 87 ALA A C 1
ATOM 682 O O . ALA A 1 87 ? 7.871 3.495 7.499 1.00 40.47 87 ALA A O 1
ATOM 683 N N . PHE A 1 88 ? 7.662 2.014 9.174 1.00 48.53 88 PHE A N 1
ATOM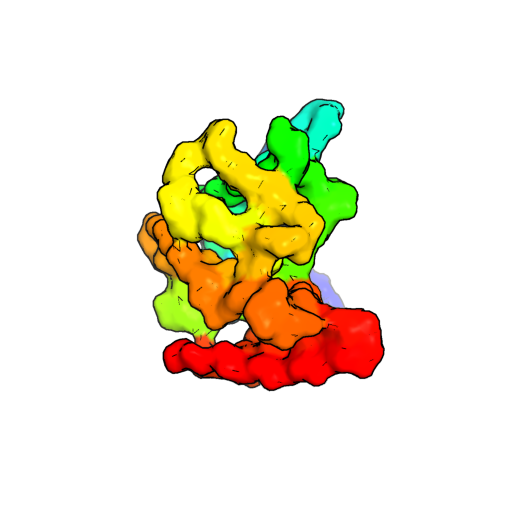 684 C CA . PHE A 1 88 ? 6.785 1.089 8.461 1.00 48.53 88 PHE A CA 1
ATOM 685 C C . PHE A 1 88 ? 5.563 1.920 8.073 1.00 48.53 88 PHE A C 1
ATOM 687 O O . PHE A 1 88 ? 4.848 2.336 8.982 1.00 48.53 88 PHE A O 1
ATOM 694 N N . LEU A 1 89 ? 5.345 2.257 6.797 1.00 53.88 89 LEU A N 1
ATOM 695 C CA . LEU A 1 89 ? 4.039 2.781 6.412 1.00 53.88 89 LEU A CA 1
ATOM 696 C C . LEU A 1 89 ? 3.086 1.643 6.748 1.00 53.88 89 LEU A C 1
ATOM 698 O O . LEU A 1 89 ? 3.147 0.611 6.068 1.00 53.88 89 LEU A O 1
ATOM 702 N N . PRO A 1 90 ? 2.280 1.756 7.820 1.00 67.94 90 PRO A N 1
ATOM 703 C CA . PRO A 1 90 ? 1.322 0.724 8.098 1.00 67.94 90 PRO A CA 1
ATOM 704 C C . PRO A 1 90 ? 0.355 0.837 6.932 1.00 67.94 90 PRO A C 1
ATOM 706 O O . PRO A 1 90 ? -0.377 1.820 6.823 1.00 67.94 90 PRO A O 1
ATOM 709 N N . HIS A 1 91 ? 0.428 -0.126 6.027 1.00 79.75 91 HIS A N 1
ATOM 710 C CA . HIS A 1 91 ? -0.441 -0.234 4.876 1.00 79.75 91 HIS A CA 1
ATOM 711 C C . HIS A 1 91 ? -1.052 -1.630 4.862 1.00 79.75 91 HIS A C 1
ATOM 713 O O . HIS A 1 91 ? -0.514 -2.557 5.466 1.00 79.75 91 HIS A O 1
ATOM 719 N N . ALA A 1 92 ? -2.195 -1.742 4.205 1.00 84.94 92 ALA A N 1
ATOM 720 C CA . ALA A 1 92 ? -2.748 -3.007 3.766 1.00 84.94 92 ALA A CA 1
ATOM 721 C C . ALA A 1 92 ? -2.672 -3.051 2.251 1.00 84.94 92 ALA A C 1
ATOM 723 O O . ALA A 1 92 ? -2.991 -2.061 1.587 1.00 84.94 92 ALA A O 1
ATOM 724 N N . SER A 1 93 ? -2.262 -4.187 1.720 1.00 87.38 93 SER A N 1
ATOM 725 C CA . SER A 1 93 ? -2.233 -4.470 0.295 1.00 87.38 93 SER A CA 1
ATOM 726 C C . SER A 1 93 ? -3.288 -5.498 -0.064 1.00 87.38 93 SER A C 1
ATOM 728 O O . SER A 1 93 ? -3.626 -6.363 0.743 1.00 87.38 93 SER A O 1
ATOM 730 N N . MET A 1 94 ? -3.827 -5.352 -1.269 1.00 89.69 94 MET A N 1
ATOM 731 C CA . MET A 1 94 ? -4.764 -6.291 -1.874 1.00 89.69 94 MET A CA 1
ATOM 732 C C . MET A 1 94 ? -4.496 -6.344 -3.370 1.00 89.69 94 MET A C 1
ATOM 734 O O . MET A 1 94 ? -4.152 -5.316 -3.968 1.00 89.69 94 MET A O 1
ATOM 738 N N . VAL A 1 95 ? -4.742 -7.486 -3.999 1.00 87.38 95 VAL A N 1
ATOM 739 C CA . VAL A 1 95 ? -4.702 -7.605 -5.459 1.00 87.38 95 VAL A CA 1
ATOM 740 C C . VAL A 1 95 ? -6.041 -8.101 -5.990 1.00 87.38 95 VAL A C 1
ATOM 742 O O . VAL A 1 95 ? -6.608 -9.068 -5.485 1.00 87.38 95 VAL A O 1
ATOM 745 N N . LYS A 1 96 ? -6.546 -7.427 -7.029 1.00 86.38 96 LYS A N 1
ATOM 746 C CA . LYS A 1 96 ? -7.744 -7.828 -7.781 1.00 86.38 96 LYS A CA 1
ATOM 747 C C . LYS A 1 96 ? -7.627 -7.374 -9.234 1.00 86.38 96 LYS A C 1
ATOM 749 O O . LYS A 1 96 ? -7.211 -6.246 -9.478 1.00 86.38 96 LYS A O 1
ATOM 754 N N . ASP A 1 97 ? -8.010 -8.231 -10.183 1.00 87.06 97 ASP A N 1
ATOM 755 C CA . ASP A 1 97 ? -8.052 -7.927 -11.625 1.00 87.06 97 ASP A CA 1
ATOM 756 C C . ASP A 1 97 ? -6.758 -7.260 -12.141 1.00 87.06 97 ASP A C 1
ATOM 758 O O . ASP A 1 97 ? -6.800 -6.208 -12.778 1.00 87.06 97 ASP A O 1
ATOM 762 N N . ASP A 1 98 ? -5.60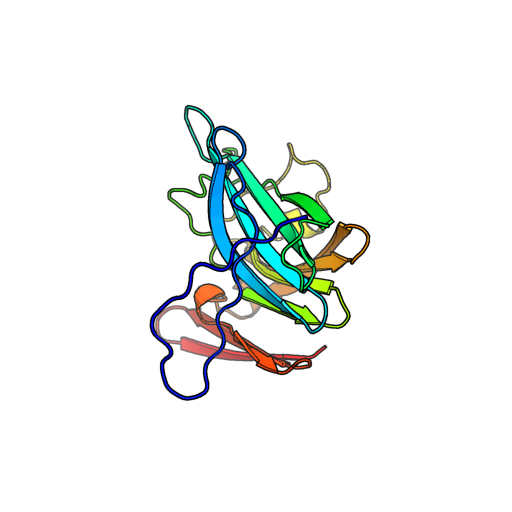0 -7.832 -11.787 1.00 83.81 98 ASP A N 1
ATOM 763 C CA . ASP A 1 98 ? -4.250 -7.320 -12.098 1.00 83.81 98 ASP A CA 1
ATOM 764 C C . ASP A 1 98 ? -3.878 -5.942 -11.536 1.00 83.81 98 ASP A C 1
ATOM 766 O O . ASP A 1 98 ? -2.829 -5.385 -11.877 1.00 83.81 98 ASP A O 1
ATOM 770 N N . LYS A 1 99 ? -4.684 -5.423 -10.611 1.00 87.12 99 LYS A N 1
ATOM 771 C CA . LYS A 1 99 ? -4.448 -4.153 -9.927 1.00 87.12 99 LYS A CA 1
ATOM 772 C C . LYS A 1 99 ? -3.975 -4.394 -8.509 1.00 87.12 99 LYS A C 1
ATOM 774 O O . LYS A 1 99 ? -4.527 -5.232 -7.796 1.00 87.12 99 LYS A O 1
ATOM 779 N N . LEU A 1 100 ? -2.988 -3.609 -8.091 1.00 88.12 100 LEU A N 1
ATOM 780 C CA . LEU A 1 100 ? -2.570 -3.532 -6.696 1.00 88.12 100 LEU A CA 1
ATOM 781 C C . LEU A 1 100 ? -3.314 -2.384 -6.021 1.00 88.12 100 LEU A C 1
ATOM 783 O O . LEU A 1 100 ? -3.273 -1.243 -6.480 1.00 88.12 100 LEU A O 1
ATOM 787 N N . TYR A 1 101 ? -3.933 -2.680 -4.893 1.00 89.62 101 TYR A N 1
ATOM 788 C CA . TYR A 1 101 ? -4.574 -1.710 -4.028 1.00 89.62 101 TYR A CA 1
ATOM 789 C C . TYR A 1 101 ? -3.740 -1.553 -2.761 1.00 89.62 101 TYR A C 1
ATOM 791 O O . TYR A 1 101 ? -3.327 -2.542 -2.162 1.00 89.62 101 TYR A O 1
ATOM 799 N N . LEU A 1 102 ? -3.503 -0.314 -2.341 1.00 89.38 102 LEU A N 1
ATOM 800 C CA . LEU A 1 102 ? -2.818 0.017 -1.097 1.00 89.38 102 LEU A CA 1
ATOM 801 C C . LEU A 1 102 ? -3.730 0.897 -0.256 1.00 89.38 102 LEU A C 1
ATOM 803 O O . LEU A 1 102 ? -4.175 1.948 -0.717 1.00 89.38 102 LEU A O 1
ATOM 807 N N . VAL A 1 103 ? -3.977 0.490 0.984 1.00 88.62 103 VAL A N 1
ATOM 808 C CA . VAL A 1 103 ? -4.723 1.284 1.957 1.00 88.62 103 VAL A CA 1
ATOM 809 C C . VAL A 1 103 ? -3.794 1.747 3.063 1.00 88.62 103 VAL A C 1
ATOM 811 O O . VAL A 1 103 ? -3.121 0.933 3.686 1.00 88.62 103 VAL A O 1
ATOM 814 N N . PHE A 1 104 ? -3.778 3.047 3.340 1.00 88.25 104 PHE A N 1
ATOM 815 C CA . PHE A 1 104 ? -2.979 3.648 4.409 1.00 88.25 104 PHE A CA 1
ATOM 816 C C . PHE A 1 104 ? -3.637 4.931 4.926 1.00 88.25 104 PHE A C 1
ATOM 818 O O . PHE A 1 104 ? -4.615 5.410 4.361 1.00 88.25 104 PHE A O 1
ATOM 825 N N . ASN A 1 105 ? -3.133 5.488 6.027 1.00 86.50 105 ASN A N 1
ATOM 826 C CA . ASN A 1 105 ? -3.576 6.804 6.490 1.00 86.50 105 ASN A CA 1
ATOM 827 C C . ASN A 1 105 ? -2.694 7.896 5.892 1.00 86.50 105 ASN A C 1
ATOM 829 O O . ASN A 1 105 ? -1.472 7.792 5.974 1.00 86.50 105 ASN A O 1
ATOM 833 N N . ASP A 1 106 ? -3.305 8.964 5.382 1.00 87.12 106 ASP A N 1
ATOM 834 C CA . ASP A 1 106 ? -2.566 10.101 4.831 1.00 87.12 106 ASP A CA 1
ATOM 835 C C . ASP A 1 106 ? -3.284 11.440 5.047 1.00 87.12 106 ASP A C 1
ATOM 837 O O . ASP A 1 106 ? -4.405 11.480 5.553 1.00 87.12 106 ASP A O 1
ATOM 841 N N . ASN A 1 107 ? -2.634 12.551 4.709 1.00 87.12 107 ASN A N 1
ATOM 842 C CA . ASN A 1 107 ? -3.211 13.887 4.728 1.00 87.12 107 ASN A CA 1
ATOM 843 C C . ASN A 1 107 ? -4.283 14.052 3.636 1.00 87.12 107 ASN A C 1
ATOM 845 O O . ASN A 1 107 ? -4.028 13.780 2.466 1.00 87.12 107 ASN A O 1
ATOM 849 N N . GLU A 1 108 ? -5.454 14.590 3.993 1.00 88.25 108 GLU A N 1
ATOM 850 C CA . GLU A 1 108 ? -6.560 14.862 3.053 1.00 88.25 108 GLU A CA 1
ATOM 851 C C . GLU A 1 108 ? -6.123 15.652 1.805 1.00 88.25 108 GLU A C 1
ATOM 853 O O . GLU A 1 108 ? -6.629 15.435 0.707 1.00 88.25 108 GLU A O 1
ATOM 858 N N . LYS A 1 109 ? -5.149 16.558 1.954 1.00 85.38 109 LYS A N 1
ATOM 859 C CA . LYS A 1 109 ? -4.678 17.415 0.861 1.00 85.38 109 LYS A CA 1
ATOM 860 C C . LYS A 1 109 ? -3.926 16.646 -0.217 1.00 85.38 109 LYS A C 1
ATOM 862 O O . LYS A 1 109 ? -3.848 17.123 -1.347 1.00 85.38 109 LYS A O 1
ATOM 867 N N . ASN A 1 110 ? -3.399 15.472 0.122 1.00 85.88 110 ASN A N 1
ATOM 868 C CA . ASN A 1 110 ? -2.663 14.658 -0.829 1.00 85.88 110 ASN A CA 1
ATOM 869 C C . ASN A 1 110 ? -3.580 14.065 -1.888 1.00 85.88 110 ASN A C 1
ATOM 871 O O . ASN A 1 110 ? -3.087 13.844 -2.979 1.00 85.88 110 ASN A O 1
ATOM 875 N N . LEU A 1 111 ? -4.897 13.940 -1.646 1.00 83.19 111 LEU A N 1
ATOM 876 C CA . LEU A 1 111 ? -5.880 13.424 -2.616 1.00 83.19 111 LEU A CA 1
ATOM 877 C C . LEU A 1 111 ? -5.785 14.088 -3.995 1.00 83.19 111 LEU A C 1
ATOM 879 O O . LEU A 1 111 ? -5.965 13.428 -5.016 1.00 83.19 111 LEU A O 1
ATOM 883 N N . THR A 1 112 ? -5.499 15.389 -4.021 1.00 84.31 112 THR A N 1
ATOM 884 C CA . THR A 1 112 ? -5.430 16.195 -5.248 1.00 84.31 112 THR A CA 1
ATOM 885 C C . THR A 1 112 ? -4.027 16.707 -5.566 1.00 84.31 112 THR A C 1
ATOM 887 O O . THR A 1 112 ? -3.850 17.383 -6.579 1.00 84.31 112 THR A O 1
ATOM 890 N N . GLU A 1 113 ? -3.037 16.451 -4.708 1.00 82.88 113 GLU A N 1
ATOM 891 C CA . GLU A 1 113 ? -1.666 16.896 -4.950 1.00 82.88 113 GLU A CA 1
ATOM 892 C C . GLU A 1 113 ? -0.962 15.920 -5.894 1.00 82.88 113 GLU A C 1
ATOM 894 O O . GLU A 1 113 ? -0.976 14.708 -5.698 1.00 82.88 113 GLU A O 1
ATOM 899 N N . THR A 1 114 ? -0.370 16.465 -6.950 1.00 72.44 114 THR A N 1
ATOM 900 C CA . THR A 1 114 ? 0.286 15.698 -8.023 1.00 72.44 114 THR A CA 1
ATOM 901 C C . THR A 1 114 ? 1.775 15.997 -8.108 1.00 72.44 114 THR A C 1
ATOM 903 O O . THR A 1 114 ? 2.500 15.328 -8.842 1.00 72.44 114 THR A O 1
ATOM 906 N N . LYS A 1 115 ? 2.243 17.011 -7.374 1.00 72.50 115 LYS A N 1
ATOM 907 C CA . LYS A 1 115 ? 3.641 17.412 -7.329 1.00 72.50 115 LYS A CA 1
ATOM 908 C C . LYS A 1 115 ? 4.320 16.791 -6.118 1.00 72.50 115 LYS A C 1
ATOM 910 O O . LYS A 1 115 ? 3.934 17.046 -4.979 1.00 72.50 115 LYS A O 1
ATOM 915 N N . GLU A 1 116 ? 5.363 16.011 -6.377 1.00 67.56 116 GLU A N 1
ATOM 916 C CA . GLU A 1 116 ? 6.127 15.297 -5.347 1.00 67.56 116 GLU A CA 1
ATOM 917 C C . GLU A 1 116 ? 6.706 16.242 -4.278 1.00 67.56 116 GLU A C 1
ATOM 919 O O . GLU A 1 116 ? 6.705 15.916 -3.094 1.00 67.56 116 GLU A O 1
ATOM 924 N N . ASP A 1 117 ? 7.112 17.456 -4.661 1.00 72.94 117 ASP A N 1
ATOM 925 C CA . ASP A 1 117 ? 7.664 18.476 -3.758 1.00 72.94 117 ASP A CA 1
ATOM 926 C C . ASP A 1 117 ? 6.611 19.178 -2.882 1.00 72.94 117 ASP A C 1
ATOM 928 O O . ASP A 1 117 ? 6.954 20.003 -2.032 1.00 72.94 117 ASP A O 1
ATOM 932 N N . LYS A 1 118 ? 5.324 18.868 -3.077 1.00 74.81 118 LYS A N 1
ATOM 933 C CA . LYS A 1 118 ? 4.199 19.484 -2.359 1.00 74.81 118 LYS A CA 1
ATOM 934 C C . LYS A 1 118 ? 3.375 18.513 -1.527 1.00 74.81 118 LYS A C 1
ATOM 936 O O . LYS A 1 118 ? 2.395 18.933 -0.910 1.00 74.81 118 LYS A O 1
ATOM 941 N N . VAL A 1 119 ? 3.778 17.246 -1.474 1.00 77.81 119 VAL A N 1
ATOM 942 C CA . VAL A 1 119 ? 3.123 16.232 -0.646 1.00 77.81 119 VAL A CA 1
ATOM 943 C C . VAL A 1 119 ? 3.107 16.690 0.817 1.00 77.81 119 VAL A C 1
ATOM 945 O O . VAL A 1 119 ? 4.110 17.139 1.378 1.00 77.81 119 VAL A O 1
ATOM 948 N N . HIS A 1 120 ? 1.928 16.631 1.428 1.00 77.31 120 HIS A N 1
ATOM 949 C CA . HIS A 1 120 ? 1.692 17.047 2.799 1.00 77.31 120 HIS A CA 1
ATOM 950 C C . HIS A 1 120 ? 1.876 15.887 3.769 1.00 77.31 120 HIS A C 1
ATOM 952 O O . HIS A 1 120 ? 1.317 14.811 3.602 1.00 77.31 120 HIS A O 1
ATOM 958 N N . SER A 1 121 ? 2.551 16.162 4.876 1.00 74.56 121 SER A N 1
ATOM 959 C CA . SER A 1 121 ? 2.757 15.206 5.957 1.00 74.56 121 SER A CA 1
ATOM 960 C C . SER A 1 121 ? 1.460 14.700 6.580 1.00 74.56 121 SER A C 1
ATOM 962 O O . SER A 1 121 ? 0.569 15.490 6.932 1.00 74.56 121 SER A O 1
ATOM 964 N N . TYR A 1 122 ? 1.413 13.402 6.862 1.00 78.44 122 TYR A N 1
ATOM 965 C CA . TYR A 1 122 ? 0.457 12.827 7.799 1.00 78.44 122 TYR A CA 1
ATOM 966 C C . TYR A 1 122 ? 0.823 13.186 9.251 1.00 78.44 122 TYR A C 1
ATOM 968 O O . TYR A 1 122 ? 1.948 12.980 9.693 1.00 78.44 122 TYR A O 1
ATOM 976 N N . ASN A 1 123 ? -0.146 13.699 10.017 1.00 72.62 123 ASN A N 1
ATOM 977 C CA . ASN A 1 123 ? 0.016 14.025 11.445 1.00 72.62 123 ASN A CA 1
ATOM 978 C C . ASN A 1 123 ? -1.177 13.581 12.316 1.00 72.62 123 ASN A C 1
ATOM 980 O O . ASN A 1 123 ? -1.347 14.059 13.439 1.00 72.62 123 ASN A O 1
ATOM 984 N N . GLY A 1 124 ? -2.063 12.742 11.766 1.00 72.31 124 GLY A N 1
ATOM 985 C CA . GLY A 1 124 ? -3.276 12.242 12.425 1.00 72.31 124 GLY A CA 1
ATOM 986 C C . GLY A 1 124 ? -4.400 13.262 12.679 1.00 72.31 124 GLY A C 1
ATOM 987 O O . GLY A 1 124 ? -5.499 12.858 13.043 1.00 72.31 124 GLY A O 1
ATOM 988 N N . LYS A 1 125 ? -4.185 14.578 12.505 1.00 71.50 125 LYS A N 1
ATOM 989 C CA . LYS A 1 125 ? -5.224 15.605 12.761 1.00 71.50 125 LYS A CA 1
ATOM 990 C C . LYS A 1 125 ? -6.148 15.856 11.569 1.00 71.50 125 LYS A C 1
ATOM 992 O O . LYS A 1 125 ? -7.289 16.272 11.764 1.00 71.50 125 LYS A O 1
ATOM 997 N N . LYS A 1 126 ? -5.627 15.674 10.355 1.00 78.19 126 LYS A N 1
ATOM 998 C CA . LYS A 1 126 ? -6.315 15.870 9.067 1.00 78.19 126 LYS A CA 1
ATOM 999 C C . LYS A 1 126 ? -6.133 14.643 8.184 1.00 78.19 126 LYS A C 1
ATOM 1001 O O . LYS A 1 126 ? -5.611 14.742 7.074 1.00 78.19 126 LYS A O 1
ATOM 1006 N N . SER A 1 127 ? -6.422 13.478 8.754 1.00 82.94 127 SER A N 1
ATOM 1007 C CA . SER A 1 127 ? -6.120 12.216 8.106 1.00 82.94 127 SER A CA 1
ATOM 1008 C C . SER A 1 127 ? -7.333 11.567 7.475 1.00 82.94 127 SER A C 1
ATOM 1010 O O . SER A 1 127 ? -8.383 11.441 8.100 1.00 82.94 127 SER A O 1
ATOM 1012 N N . VAL A 1 128 ? -7.142 11.035 6.280 1.00 88.06 128 VAL A N 1
ATOM 1013 C CA . VAL A 1 128 ? -8.096 10.163 5.596 1.00 88.06 128 VAL A CA 1
ATOM 1014 C C . VAL A 1 128 ? -7.511 8.761 5.504 1.00 88.06 128 VAL A C 1
ATOM 1016 O O . VAL A 1 128 ? -6.289 8.600 5.441 1.00 88.06 128 VAL A O 1
ATOM 1019 N N . ALA A 1 129 ? -8.374 7.750 5.514 1.00 88.25 129 ALA A N 1
ATOM 1020 C CA . ALA A 1 129 ? -8.003 6.440 5.009 1.00 88.25 129 ALA A CA 1
ATOM 1021 C C . ALA A 1 129 ? -7.939 6.550 3.480 1.00 88.25 129 ALA A C 1
ATOM 1023 O O . ALA A 1 129 ? -8.955 6.777 2.823 1.00 88.25 129 ALA A O 1
ATOM 1024 N N . MET A 1 130 ? -6.734 6.464 2.932 1.00 87.69 130 MET A N 1
ATOM 1025 C CA . MET A 1 130 ? -6.429 6.578 1.512 1.00 87.69 130 MET A CA 1
ATOM 1026 C C . MET A 1 130 ? -6.433 5.191 0.871 1.00 87.69 130 MET A C 1
ATOM 1028 O O . MET A 1 130 ? -5.868 4.263 1.442 1.00 87.69 130 MET A O 1
ATOM 1032 N N . LEU A 1 131 ? -7.014 5.072 -0.320 1.00 89.50 131 LEU A N 1
ATOM 1033 C CA . LEU A 1 131 ? -6.862 3.939 -1.227 1.00 89.50 131 LEU A CA 1
ATOM 1034 C C . LEU A 1 131 ? -6.092 4.402 -2.463 1.00 89.50 131 LEU A C 1
ATOM 1036 O O . LEU A 1 131 ? -6.600 5.216 -3.236 1.00 89.50 131 LEU A O 1
ATOM 1040 N N . VAL A 1 132 ? -4.902 3.849 -2.674 1.00 88.38 132 VAL A N 1
ATOM 1041 C CA . VAL A 1 132 ? -4.153 3.956 -3.930 1.00 88.38 132 VAL A CA 1
ATOM 1042 C C . VAL A 1 132 ? -4.416 2.707 -4.756 1.00 88.38 132 VAL A C 1
ATOM 1044 O O . VAL A 1 132 ? -4.320 1.596 -4.245 1.00 88.38 132 VAL A O 1
ATOM 1047 N N . THR A 1 133 ? -4.734 2.886 -6.032 1.00 88.94 133 THR A N 1
ATOM 1048 C CA . THR A 1 133 ? -4.849 1.796 -7.006 1.00 88.94 133 THR A CA 1
ATOM 1049 C C . THR A 1 133 ? -3.747 1.951 -8.038 1.00 88.94 133 THR A C 1
ATOM 1051 O O . THR A 1 133 ? -3.668 2.987 -8.697 1.00 88.94 133 THR A O 1
ATOM 1054 N N . MET A 1 134 ? -2.912 0.930 -8.182 1.00 85.31 134 MET A N 1
ATOM 1055 C CA . MET A 1 134 ? -1.913 0.813 -9.236 1.00 85.31 134 MET A CA 1
ATOM 1056 C C . MET A 1 134 ? -2.426 -0.158 -10.299 1.00 85.31 134 MET A C 1
ATOM 1058 O O . MET A 1 134 ? -2.746 -1.308 -10.000 1.00 85.31 134 MET A O 1
ATOM 1062 N N . GLN A 1 135 ? -2.511 0.336 -11.527 1.00 87.75 135 GLN A N 1
ATOM 1063 C CA . GLN A 1 135 ? -2.926 -0.409 -12.708 1.00 87.75 135 GLN A CA 1
ATOM 1064 C C . GLN A 1 135 ? -1.780 -1.292 -13.227 1.00 87.75 135 GLN A C 1
ATOM 1066 O O . GLN A 1 135 ? -0.613 -1.107 -12.869 1.00 87.75 135 GLN A O 1
ATOM 1071 N N . ASP A 1 136 ? -2.111 -2.230 -14.109 1.00 83.62 136 ASP A N 1
ATOM 1072 C CA . ASP A 1 136 ? -1.169 -3.144 -14.762 1.00 83.62 136 ASP A CA 1
ATOM 1073 C C . ASP A 1 136 ? -0.134 -2.429 -15.649 1.00 83.62 136 ASP A C 1
ATOM 1075 O O . ASP A 1 1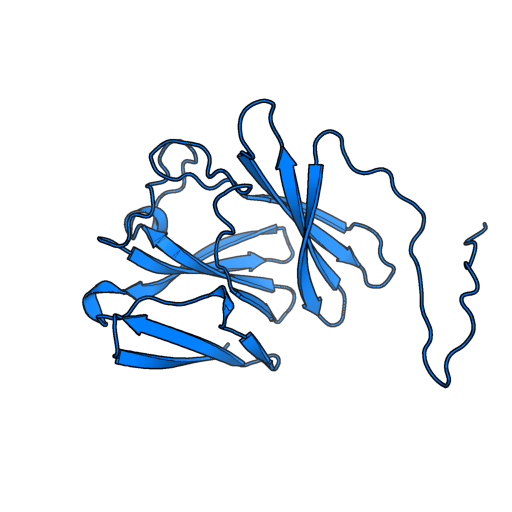36 ? 1.019 -2.855 -15.730 1.00 83.62 136 ASP A O 1
ATOM 1079 N N . ASP A 1 137 ? -0.525 -1.312 -16.265 1.00 82.81 137 ASP A N 1
ATOM 1080 C CA . ASP A 1 137 ? 0.339 -0.417 -17.038 1.00 82.81 137 ASP A CA 1
ATOM 1081 C C . ASP A 1 137 ? 1.260 0.449 -16.153 1.00 82.81 137 ASP A C 1
ATOM 1083 O O . ASP A 1 137 ? 2.117 1.190 -16.643 1.00 82.81 137 ASP A O 1
ATOM 1087 N N . GLY A 1 138 ? 1.123 0.334 -14.830 1.00 76.50 138 GLY A N 1
ATOM 1088 C CA . GLY A 1 138 ? 1.859 1.092 -13.829 1.00 76.50 138 GLY A CA 1
ATOM 1089 C C . GLY A 1 138 ? 1.313 2.495 -13.577 1.00 76.50 138 GLY A C 1
ATOM 1090 O O . GLY A 1 138 ? 1.885 3.209 -12.750 1.00 76.50 138 GLY A O 1
ATOM 1091 N N . SER A 1 139 ? 0.246 2.940 -14.241 1.00 81.06 139 SER A N 1
ATOM 1092 C CA . SER A 1 139 ? -0.471 4.157 -13.848 1.00 81.06 139 SER A CA 1
ATOM 1093 C C . SER A 1 139 ? -1.130 3.968 -12.479 1.00 81.06 139 SER A C 1
ATOM 1095 O O . SER A 1 139 ? -1.340 2.848 -12.016 1.00 81.06 139 SER A O 1
ATOM 1097 N N . TRP A 1 140 ? -1.392 5.063 -11.770 1.00 81.44 140 TRP A N 1
ATOM 1098 C CA . TRP A 1 140 ? -2.015 4.990 -10.453 1.00 81.44 140 TRP A CA 1
ATOM 1099 C C . TRP A 1 140 ? -2.948 6.166 -10.212 1.00 81.44 140 TRP A C 1
ATOM 1101 O O . TRP A 1 140 ? -2.804 7.231 -10.813 1.00 81.44 140 TRP A O 1
ATOM 1111 N N . PHE A 1 141 ? -3.907 5.953 -9.323 1.00 83.50 141 PHE A N 1
ATOM 1112 C CA . PHE A 1 141 ? -4.807 6.977 -8.816 1.00 83.50 141 PHE A CA 1
ATOM 1113 C C . PHE A 1 141 ? -5.086 6.717 -7.342 1.00 83.50 141 PHE A C 1
ATOM 1115 O O . PHE A 1 141 ? -4.865 5.619 -6.830 1.00 83.50 141 PHE A O 1
ATOM 1122 N N . GLN A 1 142 ? -5.573 7.742 -6.659 1.00 85.56 142 GLN A N 1
ATOM 1123 C CA . GLN A 1 142 ? -5.834 7.702 -5.231 1.00 85.56 142 GLN A CA 1
ATOM 1124 C C . GLN A 1 142 ? -7.224 8.246 -4.926 1.00 85.56 142 GLN A C 1
ATOM 1126 O O . GLN A 1 142 ? -7.748 9.098 -5.645 1.00 85.56 142 GLN A O 1
ATOM 1131 N N . SER A 1 143 ? -7.830 7.737 -3.864 1.00 88.31 143 SER A N 1
ATOM 1132 C CA . SER A 1 143 ? -9.162 8.126 -3.411 1.00 88.31 143 SER A CA 1
ATOM 1133 C C . SER A 1 143 ? -9.264 7.994 -1.897 1.00 88.31 143 SER A C 1
ATOM 1135 O O . SER A 1 143 ? -8.531 7.221 -1.283 1.00 88.31 143 SER A O 1
ATOM 1137 N N . ALA A 1 144 ? -10.179 8.740 -1.283 1.00 89.12 144 ALA A N 1
ATOM 1138 C CA . ALA A 1 144 ? -10.494 8.556 0.126 1.00 89.12 144 ALA A CA 1
ATOM 1139 C C . ALA A 1 144 ? -11.498 7.407 0.283 1.00 89.12 144 ALA A C 1
ATOM 1141 O O . ALA A 1 144 ? -12.534 7.405 -0.380 1.00 89.12 144 ALA A O 1
ATOM 1142 N N . LEU A 1 145 ? -11.215 6.473 1.192 1.00 88.81 145 LEU A N 1
ATOM 1143 C CA . LEU A 1 145 ? -12.194 5.494 1.667 1.00 88.81 145 LEU A CA 1
ATOM 1144 C C . LEU A 1 145 ? -13.139 6.128 2.686 1.00 88.81 145 LEU A C 1
ATOM 1146 O O . LEU A 1 145 ? -14.352 5.980 2.588 1.00 88.81 145 LEU A O 1
ATOM 1150 N N . PHE A 1 146 ? -12.570 6.830 3.668 1.00 85.94 146 PHE A N 1
ATOM 1151 C CA . PHE A 1 146 ? -13.310 7.570 4.685 1.00 85.94 146 PHE A CA 1
ATOM 1152 C C . PHE A 1 146 ? -12.415 8.603 5.381 1.00 85.94 146 PHE A C 1
ATOM 1154 O O . PHE A 1 146 ? -11.182 8.517 5.364 1.00 85.94 146 PHE A O 1
ATOM 1161 N N . ASP A 1 147 ? -13.049 9.586 6.017 1.00 86.69 147 ASP A N 1
ATOM 1162 C CA . ASP A 1 147 ? -12.381 10.595 6.835 1.00 86.69 147 ASP A CA 1
ATOM 1163 C C . ASP A 1 147 ? -12.285 10.105 8.289 1.00 86.69 147 ASP A C 1
ATOM 1165 O O . ASP A 1 147 ? -13.293 9.903 8.967 1.00 86.69 147 ASP A O 1
ATOM 1169 N N . ASN A 1 148 ? -11.060 9.932 8.795 1.00 81.31 148 ASN A N 1
ATOM 1170 C CA . ASN A 1 148 ? -10.828 9.413 10.148 1.00 81.31 148 ASN A CA 1
ATOM 1171 C C . ASN A 1 148 ? -11.408 10.333 11.240 1.00 81.31 148 ASN A C 1
ATOM 1173 O O . ASN A 1 148 ? -11.806 9.890 12.320 1.00 81.31 148 ASN A O 1
ATOM 1177 N N . LYS A 1 149 ? -11.432 11.647 10.997 1.00 80.00 149 LYS A N 1
ATOM 1178 C CA . LYS A 1 149 ? -11.926 12.634 11.957 1.00 80.00 149 LYS A CA 1
ATOM 1179 C C . LYS A 1 149 ? -13.448 12.642 12.000 1.00 80.00 149 LYS A C 1
ATOM 1181 O O . LYS A 1 149 ? -13.989 12.722 13.104 1.00 80.00 149 LYS A O 1
ATOM 1186 N N . VAL A 1 150 ? -14.104 12.576 10.842 1.00 76.06 150 VAL A N 1
ATOM 1187 C CA . VAL A 1 150 ? -15.571 12.484 10.747 1.00 76.06 150 VAL A CA 1
ATOM 1188 C C . VAL A 1 150 ? -16.056 11.215 11.439 1.00 76.06 150 VAL A C 1
ATOM 1190 O O . VAL A 1 150 ? -16.946 11.289 12.282 1.00 76.06 150 VAL A O 1
ATOM 1193 N N . GLU A 1 151 ? -15.397 10.088 11.176 1.00 79.31 151 GLU A N 1
ATOM 1194 C CA . GLU A 1 151 ? -15.767 8.791 11.751 1.00 79.31 151 GLU A CA 1
ATOM 1195 C C . GLU A 1 151 ? -15.284 8.604 13.204 1.00 79.31 151 GLU A C 1
ATOM 1197 O O . GLU A 1 151 ? -15.686 7.674 13.902 1.00 79.31 151 GLU A O 1
ATOM 1202 N N . GLY A 1 152 ? -14.406 9.482 13.700 1.00 82.75 152 GLY A N 1
ATOM 1203 C CA . GLY A 1 152 ? -13.885 9.411 15.065 1.00 82.75 152 GLY A CA 1
ATOM 1204 C C . GLY A 1 152 ? -13.009 8.182 15.347 1.00 82.75 152 GLY A C 1
ATOM 1205 O O . GLY A 1 152 ? -12.817 7.835 16.512 1.00 82.75 152 GLY A O 1
ATOM 1206 N N . ILE A 1 153 ? -12.448 7.561 14.312 1.00 85.12 153 ILE A N 1
ATOM 1207 C CA . ILE A 1 153 ? -11.651 6.323 14.324 1.00 85.12 153 ILE A CA 1
ATOM 1208 C C . ILE A 1 153 ? -10.408 6.511 13.452 1.00 85.12 153 ILE A C 1
ATOM 1210 O O . ILE A 1 153 ? -10.426 7.308 12.524 1.00 85.12 153 ILE A O 1
ATOM 1214 N N . LEU A 1 154 ? -9.326 5.786 13.732 1.00 86.31 154 LEU A N 1
ATOM 1215 C CA . LEU A 1 154 ? -8.132 5.759 12.889 1.00 86.31 154 LEU A CA 1
ATOM 1216 C C . LEU A 1 154 ? -7.967 4.364 12.297 1.00 86.31 154 LEU A C 1
ATOM 1218 O O . LEU A 1 154 ? -7.912 3.387 13.048 1.00 86.31 154 LEU A O 1
ATOM 1222 N N . LEU A 1 155 ? -7.850 4.263 10.973 1.00 87.81 155 LEU A N 1
ATOM 1223 C CA . LEU A 1 155 ? -7.548 2.985 10.333 1.00 87.81 155 LEU A CA 1
ATOM 1224 C C . LEU A 1 155 ? -6.254 2.390 10.915 1.00 87.81 155 LEU A C 1
ATOM 1226 O O . LEU A 1 155 ? -5.284 3.114 11.155 1.00 87.81 155 LEU A O 1
ATOM 1230 N N . ARG A 1 156 ? -6.215 1.069 11.108 1.00 86.88 156 ARG A N 1
ATOM 1231 C CA . ARG A 1 156 ? -5.004 0.310 11.455 1.00 86.88 156 ARG A CA 1
ATOM 1232 C C . ARG A 1 156 ? -4.642 -0.607 10.285 1.00 86.88 156 ARG A C 1
ATOM 1234 O O . ARG A 1 156 ? -4.969 -1.793 10.318 1.00 86.88 156 ARG A O 1
ATOM 1241 N N . PRO A 1 157 ? -3.959 -0.090 9.251 1.00 87.31 157 PRO A N 1
ATOM 1242 C CA . PRO A 1 157 ? -3.790 -0.838 8.011 1.00 87.31 157 PRO A CA 1
ATOM 1243 C C . PRO A 1 157 ? -3.040 -2.160 8.198 1.00 87.31 157 PRO A C 1
ATOM 1245 O O . PRO A 1 157 ? -3.444 -3.159 7.632 1.00 87.31 157 PRO A O 1
ATOM 1248 N N . THR A 1 158 ? -2.045 -2.217 9.088 1.00 83.44 158 THR A N 1
ATOM 1249 C CA . THR A 1 158 ? -1.249 -3.433 9.355 1.00 83.44 158 THR A CA 1
ATOM 1250 C C . THR A 1 158 ? -2.062 -4.659 9.791 1.00 83.44 158 THR A C 1
ATOM 1252 O O . THR A 1 158 ? -1.556 -5.770 9.721 1.00 83.44 158 THR A O 1
ATOM 1255 N N . ILE A 1 159 ? -3.288 -4.476 10.290 1.00 80.50 159 ILE A N 1
ATOM 1256 C CA . ILE A 1 159 ? -4.171 -5.586 10.690 1.00 80.50 159 ILE A CA 1
ATOM 1257 C C . ILE A 1 159 ? -5.397 -5.728 9.782 1.00 80.50 159 ILE A C 1
ATOM 1259 O O . ILE A 1 159 ? -6.264 -6.556 10.048 1.00 80.50 159 ILE A O 1
ATOM 1263 N N . CYS A 1 160 ? -5.490 -4.912 8.731 1.00 86.69 160 CYS A N 1
ATOM 1264 C CA . CYS A 1 160 ? -6.473 -5.113 7.677 1.00 86.69 160 CYS A CA 1
ATOM 1265 C C . CYS A 1 160 ? -5.966 -6.221 6.746 1.00 86.69 160 CYS A C 1
ATOM 1267 O O . CYS A 1 160 ? -4.762 -6.347 6.528 1.00 86.69 160 CYS A O 1
ATOM 1269 N N . GLN A 1 161 ? -6.873 -7.028 6.204 1.00 86.69 161 GLN A N 1
ATOM 1270 C CA . GLN A 1 161 ? -6.498 -8.222 5.450 1.00 86.69 161 GLN A CA 1
ATOM 1271 C C . GLN A 1 161 ? -7.481 -8.484 4.312 1.00 86.69 161 GLN A C 1
ATOM 1273 O O . GLN A 1 161 ? -8.697 -8.448 4.519 1.00 86.69 161 GLN A O 1
ATOM 1278 N N . GLN A 1 162 ? -6.961 -8.798 3.123 1.00 91.00 162 GLN A N 1
ATOM 1279 C CA . GLN A 1 162 ? -7.771 -9.357 2.046 1.00 91.00 162 GLN A CA 1
ATOM 1280 C C . GLN A 1 162 ? -8.203 -10.775 2.433 1.00 91.00 162 GLN A C 1
ATOM 1282 O O . GLN A 1 162 ? -7.373 -11.646 2.694 1.00 91.00 162 GLN A O 1
ATOM 1287 N N . ILE A 1 163 ? -9.512 -10.998 2.514 1.00 88.56 163 ILE A N 1
ATOM 1288 C CA . ILE A 1 163 ? -10.083 -12.287 2.932 1.00 88.56 163 ILE A CA 1
ATOM 1289 C C . ILE A 1 163 ? -10.541 -13.133 1.737 1.00 88.56 163 ILE A C 1
ATOM 1291 O O . ILE A 1 163 ? -10.761 -14.333 1.892 1.00 88.56 163 ILE A O 1
ATOM 1295 N N . ASN A 1 164 ? -10.709 -12.514 0.563 1.00 87.62 164 ASN A N 1
ATOM 1296 C CA . ASN A 1 164 ? -10.867 -13.139 -0.755 1.00 87.62 164 ASN A CA 1
ATOM 1297 C C . ASN A 1 164 ? -10.740 -12.070 -1.861 1.00 87.62 164 ASN A C 1
ATOM 1299 O O . ASN A 1 164 ? -10.651 -10.878 -1.566 1.00 87.62 164 ASN A O 1
ATOM 1303 N N . ASP A 1 165 ? -10.815 -12.484 -3.126 1.00 86.69 165 ASP A N 1
ATOM 1304 C CA . ASP A 1 165 ? -10.652 -11.624 -4.311 1.00 86.69 165 ASP A CA 1
ATOM 1305 C C . ASP A 1 165 ? -11.552 -10.380 -4.321 1.00 86.69 165 ASP A C 1
ATOM 1307 O O . ASP A 1 165 ? -11.189 -9.352 -4.883 1.00 86.69 165 ASP A O 1
ATOM 1311 N N . ASN A 1 166 ? -12.721 -10.446 -3.678 1.00 90.00 166 ASN A N 1
ATOM 1312 C CA . ASN A 1 166 ? -13.708 -9.367 -3.697 1.00 90.00 166 ASN A CA 1
ATOM 1313 C C . ASN A 1 166 ? -13.812 -8.602 -2.379 1.00 90.00 166 ASN A C 1
ATOM 1315 O O . ASN A 1 166 ? -14.567 -7.634 -2.322 1.00 90.00 166 ASN A O 1
ATOM 1319 N N . ASN A 1 167 ? -13.130 -9.037 -1.315 1.00 89.38 167 ASN A N 1
ATOM 1320 C CA . ASN A 1 167 ? -13.372 -8.512 0.023 1.00 89.38 167 ASN A CA 1
ATOM 1321 C C . ASN A 1 167 ? -12.096 -8.348 0.846 1.00 89.38 167 ASN A C 1
ATOM 1323 O O . ASN A 1 167 ? -11.310 -9.286 1.011 1.00 89.38 167 ASN A O 1
ATOM 1327 N N . THR A 1 168 ? -12.000 -7.193 1.498 1.00 92.31 168 THR A N 1
ATOM 1328 C CA . THR A 1 168 ? -10.960 -6.878 2.478 1.00 92.31 168 THR A CA 1
ATOM 1329 C C . THR A 1 168 ? -11.596 -6.458 3.787 1.00 92.31 168 THR A C 1
ATOM 1331 O O . THR A 1 168 ? -12.419 -5.542 3.831 1.00 92.31 168 THR A O 1
ATOM 1334 N N . LEU A 1 169 ? -11.190 -7.112 4.872 1.00 89.75 169 LEU A N 1
ATOM 1335 C CA . LEU A 1 169 ? -11.568 -6.709 6.216 1.00 89.75 169 LEU A CA 1
ATOM 1336 C C . LEU A 1 169 ? -10.719 -5.505 6.629 1.00 89.75 169 LEU A C 1
ATOM 1338 O O . LEU A 1 169 ? -9.490 -5.579 6.666 1.00 89.75 169 LEU A O 1
ATOM 1342 N N . LEU A 1 170 ? -11.385 -4.404 6.951 1.00 90.12 170 LEU A N 1
ATOM 1343 C CA . LEU A 1 170 ? -10.775 -3.206 7.507 1.00 90.12 170 LEU A CA 1
ATOM 1344 C C . LEU A 1 170 ? -10.983 -3.177 9.018 1.00 90.12 170 LEU A C 1
ATOM 1346 O O . LEU A 1 170 ? -12.052 -3.529 9.514 1.00 90.12 170 LEU A O 1
ATOM 1350 N N . TYR A 1 171 ? -9.989 -2.684 9.745 1.00 86.31 171 TYR A N 1
ATOM 1351 C CA . TYR A 1 171 ? -10.094 -2.413 11.171 1.00 86.31 171 TYR A CA 1
ATOM 1352 C C . TYR A 1 171 ? -9.631 -0.988 11.457 1.00 86.31 171 TYR A C 1
ATOM 1354 O O . TYR A 1 171 ? -8.563 -0.558 11.010 1.00 86.31 171 TYR A O 1
ATOM 1362 N N . ALA A 1 172 ? -10.416 -0.264 12.245 1.00 86.00 172 ALA A N 1
ATOM 1363 C CA . ALA A 1 172 ? -10.100 1.087 12.678 1.00 86.00 172 ALA A CA 1
ATOM 1364 C C . ALA A 1 172 ? -10.438 1.266 14.160 1.00 86.00 172 ALA A C 1
ATOM 1366 O O . ALA A 1 172 ? -11.409 0.701 14.658 1.00 86.00 172 ALA A O 1
ATOM 1367 N N . GLU A 1 173 ? -9.655 2.066 14.879 1.00 83.50 173 GLU A N 1
ATOM 1368 C CA . GLU A 1 173 ? -9.839 2.273 16.316 1.00 83.50 173 GLU A CA 1
ATOM 1369 C C . GLU A 1 173 ? -9.459 3.679 16.777 1.00 83.50 173 GLU A C 1
ATOM 1371 O O . GLU A 1 173 ? -8.675 4.388 16.145 1.00 83.50 173 GLU A O 1
ATOM 1376 N N . LYS A 1 174 ? -9.999 4.078 17.928 1.00 81.12 174 LYS A N 1
ATOM 1377 C CA . LYS A 1 174 ? -9.561 5.250 18.683 1.00 81.12 174 LYS A CA 1
ATOM 1378 C C . LYS A 1 174 ? -9.757 5.005 20.173 1.00 81.12 174 LYS A C 1
ATOM 1380 O O . LYS A 1 174 ? -10.878 4.906 20.674 1.00 81.12 174 LYS A O 1
ATOM 1385 N N . GLY A 1 175 ? -8.650 4.949 20.909 1.00 80.06 175 GLY A N 1
ATOM 1386 C CA . GLY A 1 175 ? -8.684 4.653 22.338 1.00 80.06 175 GLY A CA 1
ATOM 1387 C C . GLY A 1 175 ? -9.248 3.255 22.596 1.00 80.06 175 GLY A C 1
ATOM 1388 O O . GLY A 1 175 ? -8.605 2.271 22.259 1.00 80.06 175 GLY A O 1
ATOM 1389 N N . ARG A 1 176 ? -10.432 3.172 23.214 1.00 81.75 176 ARG A N 1
ATOM 1390 C CA . ARG A 1 176 ? -11.116 1.900 23.532 1.00 81.75 176 ARG A CA 1
ATOM 1391 C C . ARG A 1 176 ? -12.288 1.577 22.600 1.00 81.75 176 ARG A C 1
ATOM 1393 O O . ARG A 1 176 ? -12.989 0.599 22.834 1.00 81.75 176 ARG A O 1
ATOM 1400 N N . THR A 1 177 ? -12.513 2.400 21.582 1.00 76.50 177 THR A N 1
ATOM 1401 C CA . THR A 1 177 ? -13.567 2.193 20.587 1.00 76.50 177 THR A CA 1
ATOM 1402 C C . THR A 1 177 ? -12.933 1.692 19.299 1.00 76.50 177 THR A C 1
ATOM 1404 O O . THR A 1 177 ? -11.905 2.224 18.881 1.00 76.50 177 THR A O 1
ATOM 1407 N N . TYR A 1 178 ? -13.546 0.698 18.663 1.00 88.69 178 TYR A N 1
ATOM 1408 C CA . TYR A 1 178 ? -13.125 0.185 17.365 1.00 88.69 178 TYR A CA 1
ATOM 1409 C C . TYR A 1 178 ? -14.333 -0.034 16.458 1.00 88.69 178 TYR A C 1
ATOM 1411 O O . TYR A 1 178 ? -15.470 -0.120 16.924 1.00 88.69 178 TYR A O 1
ATOM 1419 N N . THR A 1 179 ? -14.066 -0.134 15.165 1.00 86.25 179 THR A N 1
ATOM 1420 C CA . THR A 1 179 ? -15.020 -0.606 14.171 1.00 86.25 179 THR A CA 1
ATOM 1421 C C . THR A 1 179 ? -14.321 -1.532 13.186 1.00 86.25 179 THR A C 1
ATOM 1423 O O . THR A 1 179 ? -13.098 -1.488 13.018 1.00 86.25 179 THR A O 1
ATOM 1426 N N . MET A 1 180 ? -15.120 -2.358 12.524 1.00 89.31 180 MET A N 1
ATOM 1427 C CA . MET A 1 180 ? -14.688 -3.168 11.397 1.00 89.31 180 MET A CA 1
ATOM 1428 C C . MET A 1 180 ? -15.439 -2.714 10.152 1.00 89.31 180 MET A C 1
ATOM 1430 O O . MET A 1 180 ? -16.630 -2.411 10.213 1.00 89.31 180 MET A O 1
ATOM 1434 N N . GLY A 1 181 ? -14.736 -2.673 9.030 1.00 88.06 181 GLY A N 1
ATOM 1435 C CA . GLY A 1 181 ? -15.301 -2.381 7.721 1.00 88.06 181 GLY A CA 1
ATOM 1436 C C . GLY A 1 181 ? -15.085 -3.549 6.774 1.00 88.06 181 GLY A C 1
ATOM 1437 O O . GLY A 1 181 ? -14.188 -4.365 6.973 1.00 88.06 181 GLY A O 1
ATOM 1438 N N . LEU A 1 182 ? -15.895 -3.609 5.726 1.00 91.69 182 LEU A N 1
ATOM 1439 C CA . LEU A 1 182 ? -15.669 -4.496 4.597 1.00 91.69 182 LEU A CA 1
ATOM 1440 C C . LEU A 1 182 ? -15.486 -3.619 3.363 1.00 91.69 182 LEU A C 1
ATOM 1442 O O . LEU A 1 182 ? -16.408 -2.904 2.973 1.00 91.69 182 LEU A O 1
ATOM 1446 N N . LEU A 1 183 ? -14.286 -3.632 2.791 1.00 90.44 183 LEU A N 1
ATOM 1447 C CA . LEU A 1 183 ? -14.040 -3.049 1.480 1.00 90.44 183 LEU A CA 1
ATOM 1448 C C . LEU A 1 183 ? -14.389 -4.106 0.435 1.00 90.44 183 LEU A C 1
ATOM 1450 O O . LEU A 1 183 ? -13.840 -5.208 0.470 1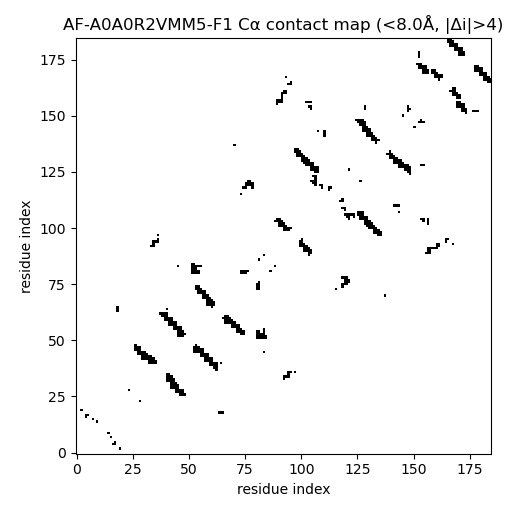.00 90.44 183 LEU A O 1
ATOM 1454 N N . THR A 1 184 ? -15.303 -3.759 -0.464 1.00 90.44 184 THR A N 1
ATOM 1455 C CA . THR A 1 184 ? -15.770 -4.629 -1.544 1.00 90.44 184 THR A CA 1
ATOM 1456 C C . THR A 1 184 ? -15.424 -4.005 -2.886 1.00 90.44 184 THR A C 1
ATOM 1458 O O . THR A 1 184 ? -15.555 -2.790 -3.054 1.00 90.44 184 THR A O 1
ATOM 1461 N N . PHE A 1 185 ? -14.986 -4.838 -3.824 1.00 83.56 185 PHE A N 1
ATOM 1462 C CA . PHE A 1 185 ? -14.525 -4.425 -5.145 1.00 83.56 185 PHE A CA 1
ATOM 1463 C C . PHE A 1 185 ? -15.472 -4.828 -6.268 1.00 83.56 185 PHE A C 1
ATOM 1465 O O . PHE A 1 185 ? -16.052 -5.933 -6.191 1.00 83.56 185 PHE A O 1
#

Sequence (185 aa):
MTTSFLAAQKSSGVEVRLSDKSKDPMKTIVYDLIDSNDDSYFIARLKQTLFNTSEIIIEKYAKNLKLQQAKVLSATVDGKDLDFTTAFLPHASMVKDDKLYLVFNDNEKNLTETKEDKVHSYNGKKSVAMLVTMQDDGSWFQSALFDNKVEGILLRPTICQQINDNNTLLYAEKGRTYTMGLLTF

Mean predicted aligned error: 11.34 Å

pLDDT: mean 76.22, std 14.57, range [31.36, 92.31]

Radius of gyration: 18.36 Å; Cα contacts (8 Å, |Δi|>4): 377; chains: 1; bounding box: 39×54×44 Å